Protein AF-A0A126QVK5-F1 (afdb_monomer_lite)

Structure (mmCIF, N/CA/C/O backbone):
data_AF-A0A126QVK5-F1
#
_entry.id   AF-A0A126QVK5-F1
#
loop_
_atom_site.group_PDB
_atom_site.id
_atom_site.type_symbol
_atom_site.label_atom_id
_atom_site.label_alt_id
_atom_site.label_comp_id
_atom_site.label_asym_id
_atom_site.label_entity_id
_atom_site.label_seq_id
_atom_site.pdbx_PDB_ins_code
_atom_site.Cartn_x
_atom_site.Cartn_y
_atom_site.Cartn_z
_atom_site.occupancy
_atom_site.B_iso_or_equiv
_atom_site.auth_seq_id
_atom_site.auth_comp_id
_atom_site.auth_asym_id
_atom_site.auth_atom_id
_atom_site.pdbx_PDB_model_num
ATOM 1 N N . MET A 1 1 ? 11.664 31.739 -13.793 1.00 33.50 1 MET A N 1
ATOM 2 C CA . MET A 1 1 ? 11.839 30.529 -12.969 1.00 33.50 1 MET A CA 1
ATOM 3 C C . MET A 1 1 ? 13.286 30.130 -13.134 1.00 33.50 1 MET A C 1
ATOM 5 O O . MET A 1 1 ? 13.690 29.884 -14.260 1.00 33.50 1 MET A O 1
ATOM 9 N N . SER A 1 2 ? 14.071 30.275 -12.074 1.00 26.47 2 SER A N 1
ATOM 10 C CA . SER A 1 2 ? 15.511 30.016 -12.045 1.00 26.47 2 SER A CA 1
ATOM 11 C C . SER A 1 2 ? 15.750 28.512 -11.931 1.00 26.47 2 SER A C 1
ATOM 13 O O . SER A 1 2 ? 15.253 27.888 -10.999 1.00 26.47 2 SER A O 1
ATOM 15 N N . GLU A 1 3 ? 16.446 27.944 -12.913 1.00 37.00 3 GLU A N 1
ATOM 16 C CA . GLU A 1 3 ? 16.816 26.529 -12.981 1.00 37.00 3 GLU A CA 1
ATOM 17 C C . GLU A 1 3 ? 18.171 26.336 -12.291 1.00 37.00 3 GLU A C 1
ATOM 19 O O . GLU A 1 3 ? 19.190 26.840 -12.768 1.00 37.00 3 GLU A O 1
ATOM 24 N N . GLU A 1 4 ? 18.188 25.630 -11.161 1.00 32.62 4 GLU A N 1
ATOM 25 C CA . GLU A 1 4 ? 19.431 25.231 -10.500 1.00 32.62 4 GLU A CA 1
ATOM 26 C C . GLU A 1 4 ? 19.978 23.959 -11.154 1.00 32.62 4 GLU A C 1
ATOM 28 O O . GLU A 1 4 ? 19.304 22.934 -11.265 1.00 32.62 4 GLU A O 1
ATOM 33 N N . ARG A 1 5 ? 21.214 24.062 -11.652 1.00 36.69 5 ARG A N 1
ATOM 34 C CA . ARG A 1 5 ? 21.988 22.950 -12.208 1.00 36.69 5 ARG A CA 1
ATOM 35 C C . ARG A 1 5 ? 22.771 22.298 -11.072 1.00 36.69 5 ARG A C 1
ATOM 37 O O . ARG A 1 5 ? 23.507 22.990 -10.375 1.00 36.69 5 ARG A O 1
ATOM 44 N N . PHE A 1 6 ? 22.638 20.986 -10.922 1.00 41.44 6 PHE A N 1
ATOM 45 C CA . PHE A 1 6 ? 23.379 20.194 -9.941 1.00 41.44 6 PHE A CA 1
ATOM 46 C C . PHE A 1 6 ? 24.765 19.820 -10.493 1.00 41.44 6 PHE A C 1
ATOM 48 O O . PHE A 1 6 ? 24.868 19.359 -11.629 1.00 41.44 6 PHE A O 1
ATOM 55 N N . ASN A 1 7 ? 25.818 20.006 -9.693 1.00 39.94 7 ASN A N 1
ATOM 56 C CA . ASN A 1 7 ? 27.162 19.483 -9.955 1.00 39.94 7 ASN A CA 1
ATOM 57 C C . ASN A 1 7 ? 27.465 18.429 -8.881 1.00 39.94 7 ASN A C 1
ATOM 59 O O . ASN A 1 7 ? 27.602 18.778 -7.713 1.00 39.94 7 ASN A O 1
ATOM 63 N N . LEU A 1 8 ? 27.539 17.159 -9.274 1.00 49.75 8 LEU A N 1
ATOM 64 C CA . LEU A 1 8 ? 27.820 16.014 -8.402 1.00 49.75 8 LEU A CA 1
ATOM 65 C C . LEU A 1 8 ? 29.057 15.301 -8.965 1.00 49.75 8 LEU A C 1
ATOM 67 O O . LEU A 1 8 ? 28.954 14.344 -9.722 1.00 49.75 8 LEU A O 1
ATOM 71 N N . THR A 1 9 ? 30.247 15.822 -8.681 1.00 44.06 9 THR A N 1
ATOM 72 C CA . THR A 1 9 ? 31.493 15.289 -9.256 1.00 44.06 9 THR A CA 1
ATOM 73 C C . THR A 1 9 ? 32.084 14.125 -8.446 1.00 44.06 9 THR A C 1
ATOM 75 O O . THR A 1 9 ? 32.894 13.375 -8.977 1.00 44.06 9 THR A O 1
ATOM 78 N N . GLU A 1 10 ? 31.654 13.927 -7.193 1.00 45.38 10 GLU A N 1
ATOM 79 C CA . GLU A 1 10 ? 32.324 13.027 -6.233 1.00 45.38 10 GLU A CA 1
ATOM 80 C C . GLU A 1 10 ? 31.714 11.607 -6.128 1.00 45.38 10 GLU A C 1
ATOM 82 O O . GLU A 1 10 ? 32.357 10.699 -5.610 1.00 45.38 10 GLU A O 1
ATOM 87 N N . ASP A 1 11 ? 30.529 11.356 -6.698 1.00 52.69 11 ASP A N 1
ATOM 88 C CA . ASP A 1 11 ? 29.771 10.098 -6.499 1.00 52.69 11 ASP A CA 1
ATOM 89 C C . ASP A 1 11 ? 29.997 9.013 -7.593 1.00 52.69 11 ASP A C 1
ATOM 91 O O . ASP A 1 11 ? 29.310 7.986 -7.630 1.00 52.69 11 ASP A O 1
ATOM 95 N N . TYR A 1 12 ? 30.967 9.196 -8.500 1.00 46.75 12 TYR A N 1
ATOM 96 C CA . TYR A 1 12 ? 31.212 8.291 -9.644 1.00 46.75 12 TYR A CA 1
ATOM 97 C C . TYR A 1 12 ? 31.889 6.963 -9.269 1.00 46.75 12 TYR A C 1
ATOM 99 O O . TYR A 1 12 ? 31.583 5.916 -9.853 1.00 46.75 12 TYR A O 1
ATOM 107 N N . ASP A 1 13 ? 32.781 6.965 -8.279 1.00 48.50 13 ASP A N 1
ATOM 108 C CA . ASP A 1 13 ? 33.515 5.752 -7.899 1.00 48.50 13 ASP A CA 1
ATOM 109 C C . ASP A 1 13 ? 32.582 4.660 -7.359 1.00 48.50 13 ASP A C 1
ATOM 111 O O . ASP A 1 13 ? 32.766 3.484 -7.665 1.00 48.50 13 ASP A O 1
ATOM 115 N N . GLN A 1 14 ? 31.512 5.055 -6.667 1.00 54.72 14 GLN A N 1
ATOM 116 C CA . GLN A 1 14 ? 30.535 4.131 -6.084 1.00 54.72 14 GLN A CA 1
ATOM 117 C C . GLN A 1 14 ? 29.514 3.615 -7.112 1.00 54.72 14 GLN A C 1
ATOM 119 O O . GLN A 1 14 ? 29.028 2.487 -7.005 1.00 54.72 14 GLN A O 1
ATOM 124 N N . LEU A 1 15 ? 29.183 4.421 -8.128 1.00 49.56 15 LEU A N 1
ATOM 125 C CA . LEU A 1 15 ? 28.272 4.025 -9.207 1.00 49.56 15 LEU A CA 1
ATOM 126 C C . LEU A 1 15 ? 28.973 3.138 -10.247 1.00 49.56 15 LEU A C 1
ATOM 128 O O . LEU A 1 15 ? 28.389 2.157 -10.707 1.00 49.56 15 LEU A O 1
ATOM 132 N N . SER A 1 16 ? 30.231 3.429 -10.584 1.00 48.19 16 SER A N 1
ATOM 133 C CA . SER A 1 16 ? 31.007 2.627 -11.542 1.00 48.19 16 SER A CA 1
ATOM 134 C C . SER A 1 16 ? 31.300 1.213 -11.028 1.00 48.19 16 SER A C 1
ATOM 136 O O . SER A 1 16 ? 31.109 0.255 -11.779 1.00 48.19 16 SER A O 1
ATOM 138 N N . GLU A 1 17 ? 31.641 1.055 -9.742 1.00 52.91 17 GLU A N 1
ATOM 139 C CA . GLU A 1 17 ? 31.816 -0.260 -9.102 1.00 52.91 17 GLU A CA 1
ATOM 140 C C . GLU A 1 17 ? 30.518 -1.075 -9.042 1.00 52.91 17 GLU A C 1
ATOM 142 O O . GLU A 1 17 ? 30.536 -2.292 -9.222 1.00 52.91 17 GLU A O 1
ATOM 147 N N . ARG A 1 18 ? 29.375 -0.421 -8.803 1.00 46.19 18 ARG A N 1
ATOM 148 C CA . ARG A 1 18 ? 28.092 -1.113 -8.610 1.00 46.19 18 ARG A CA 1
ATOM 149 C C . ARG A 1 18 ? 27.397 -1.491 -9.920 1.00 46.19 18 ARG A C 1
ATOM 151 O O . ARG A 1 18 ? 26.622 -2.447 -9.929 1.00 46.19 18 ARG A O 1
ATOM 158 N N . PHE A 1 19 ? 27.659 -0.759 -11.003 1.00 49.62 19 PHE A N 1
ATOM 159 C CA . PHE A 1 19 ? 26.976 -0.924 -12.293 1.00 49.62 19 PHE A CA 1
ATOM 160 C C . PHE A 1 19 ? 27.898 -1.334 -13.453 1.00 49.62 19 PHE A C 1
ATOM 162 O O . PHE A 1 19 ? 27.418 -1.472 -14.576 1.00 49.62 19 PHE A O 1
ATOM 169 N N . GLY A 1 20 ? 29.190 -1.575 -13.198 1.00 43.25 20 GLY A N 1
ATOM 170 C CA . GLY A 1 20 ? 30.128 -2.101 -14.197 1.00 43.25 20 GLY A CA 1
ATOM 171 C C . GLY A 1 20 ? 30.443 -1.114 -15.323 1.00 43.25 20 GLY A C 1
ATOM 172 O O . GLY A 1 20 ? 30.528 -1.512 -16.483 1.00 43.25 20 GLY A O 1
ATOM 173 N N . ILE A 1 21 ? 30.570 0.175 -14.997 1.00 49.97 21 ILE A N 1
ATOM 174 C CA . ILE A 1 21 ? 30.909 1.221 -15.973 1.00 49.97 21 ILE A CA 1
ATOM 175 C C . ILE A 1 21 ? 32.437 1.281 -16.091 1.00 49.97 21 ILE A C 1
ATOM 177 O O . ILE A 1 21 ? 33.122 1.625 -15.128 1.00 49.97 21 ILE A O 1
ATOM 181 N N . ASP A 1 22 ? 32.962 0.911 -17.260 1.00 45.12 22 ASP A N 1
ATOM 182 C CA . ASP A 1 22 ? 34.399 0.775 -17.518 1.00 45.12 22 ASP A CA 1
ATOM 183 C C . ASP A 1 22 ? 35.117 2.136 -17.438 1.00 45.12 22 ASP A C 1
ATOM 185 O O . ASP A 1 22 ? 34.903 3.024 -18.271 1.00 45.12 22 ASP A O 1
ATOM 189 N N . LYS A 1 23 ? 35.976 2.313 -16.422 1.00 46.28 23 LYS A N 1
ATOM 190 C CA . LYS A 1 23 ? 36.663 3.589 -16.135 1.00 46.28 23 LYS A CA 1
ATOM 191 C C . LYS A 1 23 ? 37.642 4.011 -17.237 1.00 46.28 23 LYS A C 1
ATOM 193 O O . LYS A 1 23 ? 37.890 5.200 -17.402 1.00 46.28 23 LYS A O 1
ATOM 198 N N . GLU A 1 24 ? 38.178 3.066 -18.009 1.00 51.25 24 GLU A N 1
ATOM 199 C CA . GLU A 1 24 ? 39.200 3.343 -19.031 1.00 51.25 24 GLU A CA 1
ATOM 200 C C . GLU A 1 24 ? 38.632 3.921 -20.341 1.00 51.25 24 GLU A C 1
ATOM 202 O O . GLU A 1 24 ? 39.385 4.447 -21.161 1.00 51.25 24 GLU A O 1
ATOM 207 N N . ALA A 1 25 ? 37.310 3.876 -20.541 1.00 51.47 25 ALA A N 1
ATOM 208 C CA . ALA A 1 25 ? 36.669 4.329 -21.777 1.00 51.47 25 ALA A CA 1
ATOM 209 C C . ALA A 1 25 ? 36.162 5.786 -21.741 1.00 51.47 25 ALA A C 1
ATOM 211 O O . ALA A 1 25 ? 35.734 6.296 -22.779 1.00 51.47 25 ALA A O 1
ATOM 212 N N . TYR A 1 26 ? 36.190 6.465 -20.586 1.00 44.12 26 TYR A N 1
ATOM 213 C CA . TYR A 1 26 ? 35.530 7.765 -20.403 1.00 44.12 26 TYR A CA 1
ATOM 214 C C . TYR A 1 26 ? 36.412 8.786 -19.658 1.00 44.12 26 TYR A C 1
ATOM 216 O O . TYR A 1 26 ? 36.603 8.661 -18.451 1.00 44.12 26 TYR A O 1
ATOM 224 N N . PRO A 1 27 ? 36.939 9.825 -20.336 1.00 47.25 27 PRO A N 1
ATOM 225 C CA . PRO A 1 27 ? 37.714 10.876 -19.679 1.00 47.25 27 PRO A CA 1
ATOM 226 C C . PRO A 1 27 ? 36.826 11.769 -18.794 1.00 47.25 27 PRO A C 1
ATOM 228 O O . PRO A 1 27 ? 35.712 12.126 -19.180 1.00 47.25 27 PRO A O 1
ATOM 231 N N . GLU A 1 28 ? 37.353 12.199 -17.644 1.00 46.03 28 GLU A N 1
ATOM 232 C CA . GLU A 1 28 ? 36.689 13.047 -16.629 1.00 46.03 28 GLU A CA 1
ATOM 233 C C . GLU A 1 28 ? 36.037 14.328 -17.202 1.00 46.03 28 GLU A C 1
ATOM 235 O O . GLU A 1 28 ? 35.027 14.807 -16.689 1.00 46.03 28 GLU A O 1
ATOM 240 N N . SER A 1 29 ? 36.536 14.854 -18.328 1.00 45.91 29 SER A N 1
ATOM 241 C CA . SER A 1 29 ? 35.979 16.032 -19.016 1.00 45.91 29 SER A CA 1
ATOM 242 C C . SER A 1 29 ? 34.653 15.782 -19.757 1.00 45.91 29 SER A C 1
ATOM 244 O O . SER A 1 29 ? 33.931 16.731 -20.079 1.00 45.91 29 SER A O 1
ATOM 246 N N . ALA A 1 30 ? 34.293 14.522 -20.020 1.00 45.84 30 ALA A N 1
ATOM 247 C CA . ALA A 1 30 ? 32.975 14.150 -20.536 1.00 45.84 30 ALA A CA 1
ATOM 248 C C . ALA A 1 30 ? 31.907 14.138 -19.422 1.00 45.84 30 ALA A C 1
ATOM 250 O O . ALA A 1 30 ? 30.736 14.414 -19.683 1.00 45.84 30 ALA A O 1
ATOM 251 N N . PHE A 1 31 ? 32.318 13.906 -18.173 1.00 42.84 31 PHE A N 1
ATOM 252 C CA . PHE A 1 31 ? 31.437 13.671 -17.028 1.00 42.84 31 PHE A CA 1
ATOM 253 C C . PHE A 1 31 ? 30.788 14.947 -16.464 1.00 42.84 31 PHE A C 1
ATOM 255 O O . PHE A 1 31 ? 29.582 14.960 -16.213 1.00 42.84 31 PHE A O 1
ATOM 262 N N . GLU A 1 32 ? 31.516 16.067 -16.371 1.00 41.44 32 GLU A N 1
ATOM 263 C CA . GLU A 1 32 ? 30.920 17.375 -16.016 1.00 41.44 32 GLU A CA 1
ATOM 264 C C . GLU A 1 32 ? 29.867 17.850 -17.041 1.00 41.44 32 GLU A C 1
ATOM 266 O O . GLU A 1 32 ? 28.987 18.664 -16.735 1.00 41.44 32 GLU A O 1
ATOM 271 N N . ASN A 1 33 ? 29.932 17.330 -18.270 1.00 43.91 33 ASN A N 1
ATOM 272 C CA . ASN A 1 33 ? 28.925 17.559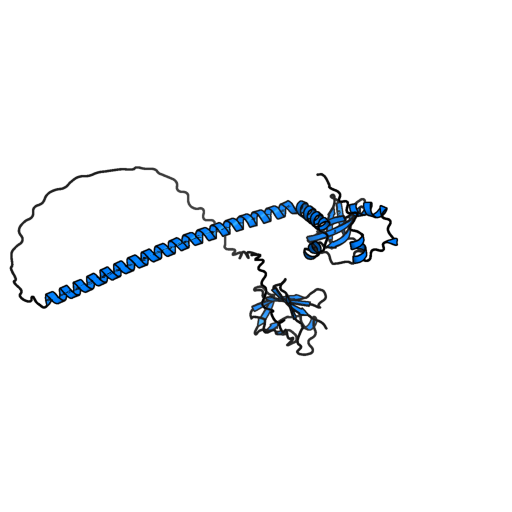 -19.303 1.00 43.91 33 ASN A CA 1
ATOM 273 C C . ASN A 1 33 ? 27.747 16.569 -19.234 1.00 43.91 33 ASN A C 1
ATOM 275 O O . ASN A 1 33 ? 26.672 16.908 -19.734 1.00 43.91 33 ASN A O 1
ATOM 279 N N . ASP A 1 34 ? 27.913 15.403 -18.599 1.00 43.09 34 ASP A N 1
ATOM 280 C CA . ASP A 1 34 ? 26.885 14.363 -18.442 1.00 43.09 34 ASP A CA 1
ATOM 281 C C . ASP A 1 34 ? 26.082 14.492 -17.138 1.00 43.09 34 ASP A C 1
ATOM 283 O O . ASP A 1 34 ? 24.884 14.223 -17.127 1.00 43.09 34 ASP A O 1
ATOM 287 N N . MET A 1 35 ? 26.674 15.010 -16.060 1.00 42.50 35 MET A N 1
ATOM 288 C CA . MET A 1 35 ? 25.954 15.349 -14.821 1.00 42.50 35 MET A CA 1
ATOM 289 C C . MET A 1 35 ? 24.860 16.414 -15.038 1.00 42.50 35 MET A C 1
ATOM 291 O O . MET A 1 35 ? 23.808 16.379 -14.402 1.00 42.50 35 MET A O 1
ATOM 295 N N . LYS A 1 36 ? 25.030 17.284 -16.043 1.00 50.25 36 LYS A N 1
ATOM 296 C CA . LYS A 1 36 ? 23.993 18.216 -16.529 1.00 50.25 36 LYS A CA 1
ATOM 297 C C . LYS A 1 36 ? 22.841 17.540 -17.288 1.00 50.25 36 LYS A C 1
ATOM 299 O O . LYS A 1 36 ? 21.932 18.243 -17.725 1.00 50.25 36 LYS A O 1
ATOM 304 N N . ARG A 1 37 ? 22.867 16.216 -17.485 1.00 62.00 37 ARG A N 1
ATOM 305 C CA . ARG A 1 37 ? 21.906 15.487 -18.335 1.00 62.00 37 ARG A CA 1
ATOM 306 C C . ARG A 1 37 ? 20.913 14.630 -17.562 1.00 62.00 37 ARG A C 1
ATOM 308 O O . ARG A 1 37 ? 20.012 14.084 -18.197 1.00 62.00 37 ARG A O 1
ATOM 315 N N . TYR A 1 38 ? 21.041 14.511 -16.238 1.00 73.44 38 TYR A N 1
ATOM 316 C CA . TYR A 1 38 ? 20.105 13.725 -15.435 1.00 73.44 38 TYR A CA 1
ATOM 317 C C . TYR A 1 38 ? 18.848 14.522 -15.100 1.00 73.44 38 TYR A C 1
ATOM 319 O O . TYR A 1 38 ? 18.900 15.611 -14.532 1.00 73.44 38 TYR A O 1
ATOM 327 N N . VAL A 1 39 ? 17.695 13.957 -15.444 1.00 80.69 39 VAL A N 1
ATOM 328 C CA . VAL A 1 39 ? 16.389 14.580 -15.248 1.00 80.69 39 VAL A CA 1
ATOM 329 C C . VAL A 1 39 ? 15.403 13.552 -14.716 1.00 80.69 39 VAL A C 1
ATOM 331 O O . VAL A 1 39 ? 15.331 12.423 -15.200 1.00 80.69 39 VAL A O 1
ATOM 334 N N . ILE A 1 40 ? 14.593 13.967 -13.742 1.00 83.06 40 ILE A N 1
ATOM 335 C CA . ILE A 1 40 ? 13.499 13.150 -13.217 1.00 83.06 40 ILE A CA 1
ATOM 336 C C . ILE A 1 40 ? 12.258 13.340 -14.089 1.00 83.06 40 ILE A C 1
ATOM 338 O O . ILE A 1 40 ? 11.549 14.358 -14.036 1.00 83.06 40 ILE A O 1
ATOM 342 N N . LEU A 1 41 ? 11.957 12.316 -14.876 1.00 84.81 41 LEU A N 1
ATOM 343 C CA . LEU A 1 41 ? 10.781 12.276 -15.729 1.00 84.81 41 LEU A CA 1
ATOM 344 C C . LEU A 1 41 ? 9.695 11.409 -15.101 1.00 84.81 41 LEU A C 1
ATOM 346 O O . LEU A 1 41 ? 9.960 10.485 -14.337 1.00 84.81 41 LEU A O 1
ATOM 350 N N . GLN A 1 42 ? 8.450 11.772 -15.396 1.00 85.69 42 GLN A N 1
ATOM 351 C CA . GLN A 1 42 ? 7.296 10.944 -15.078 1.00 85.69 42 GLN A CA 1
ATOM 352 C C . GLN A 1 42 ? 6.655 10.556 -16.399 1.00 85.69 42 GLN A C 1
ATOM 354 O O . GLN A 1 42 ? 6.224 11.433 -17.157 1.00 85.69 42 GLN A O 1
ATOM 359 N N . PHE A 1 43 ? 6.635 9.260 -16.675 1.00 85.62 43 PHE A N 1
ATOM 360 C CA . PHE A 1 43 ? 6.103 8.731 -17.917 1.00 85.62 43 PHE A CA 1
ATOM 361 C C . PHE A 1 43 ? 4.596 8.513 -17.803 1.00 85.62 43 PHE A C 1
ATOM 363 O O . PHE A 1 43 ? 4.086 8.047 -16.785 1.00 85.62 43 PHE A O 1
ATOM 370 N N . LYS A 1 44 ? 3.870 8.879 -18.857 1.00 85.00 44 LYS A N 1
ATOM 371 C CA . LYS A 1 44 ? 2.419 8.728 -18.978 1.00 85.00 44 LYS A CA 1
ATOM 372 C C . LYS A 1 44 ? 2.087 7.980 -20.270 1.00 85.00 44 LYS A C 1
ATOM 374 O O . LYS A 1 44 ? 2.846 8.084 -21.237 1.00 85.00 44 LYS A O 1
ATOM 379 N N . PRO A 1 45 ? 0.969 7.240 -20.316 1.00 83.25 45 PRO A N 1
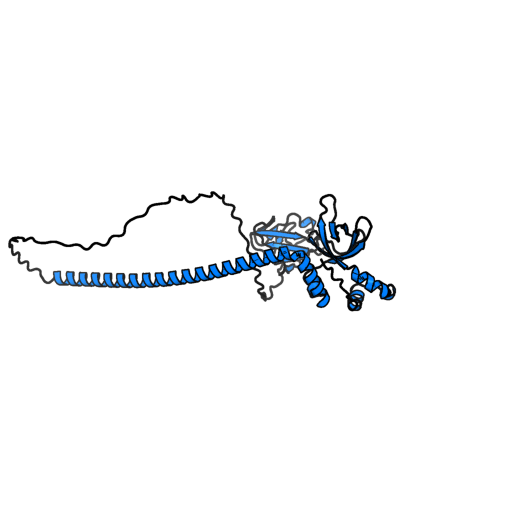ATOM 380 C CA . PRO A 1 45 ? 0.544 6.540 -21.514 1.00 83.25 45 PRO A CA 1
ATOM 381 C C . PRO A 1 45 ? 0.240 7.559 -22.604 1.00 83.25 45 PRO A C 1
ATOM 383 O O . PRO A 1 45 ? -0.399 8.588 -22.363 1.00 83.25 45 PRO A O 1
ATOM 386 N N . ASN A 1 46 ? 0.723 7.287 -23.809 1.00 81.25 46 ASN A N 1
ATOM 387 C CA . ASN A 1 46 ? 0.441 8.134 -24.950 1.00 81.25 46 ASN A CA 1
ATOM 388 C C . ASN A 1 46 ? -1.046 7.997 -25.340 1.00 81.25 46 ASN A C 1
ATOM 390 O O . ASN A 1 46 ? -1.497 6.896 -25.643 1.00 81.25 46 ASN A O 1
ATOM 394 N N . PRO A 1 47 ? -1.822 9.095 -25.403 1.00 70.06 47 PRO A N 1
ATOM 395 C CA . PRO A 1 47 ? -3.244 9.033 -25.749 1.00 70.06 47 PRO A CA 1
ATOM 396 C C . PRO A 1 47 ? -3.518 8.627 -27.208 1.00 70.06 47 PRO A C 1
ATOM 398 O O . PRO A 1 47 ? -4.672 8.401 -27.562 1.00 70.06 47 PRO A O 1
ATOM 401 N N . LYS A 1 48 ? -2.496 8.583 -28.078 1.00 69.62 48 LYS A N 1
ATOM 402 C CA . LYS A 1 48 ? -2.644 8.329 -29.524 1.00 69.62 48 LYS A CA 1
ATOM 403 C C . LYS A 1 48 ? -1.867 7.109 -30.051 1.00 69.62 48 LYS A C 1
ATOM 405 O O . LYS A 1 48 ? -2.008 6.805 -31.233 1.00 69.62 48 LYS A O 1
ATOM 410 N N . LYS A 1 49 ? -1.035 6.441 -29.239 1.00 62.50 49 LYS A N 1
ATOM 411 C CA . LYS A 1 49 ? -0.210 5.273 -29.631 1.00 62.50 49 LYS A CA 1
ATOM 412 C C . LYS A 1 49 ? 0.045 4.342 -28.438 1.00 62.50 49 LYS A C 1
ATOM 414 O O . LYS A 1 49 ? -0.032 4.788 -27.300 1.00 62.50 49 LYS A O 1
ATOM 419 N N . GLU A 1 50 ? 0.436 3.095 -28.701 1.00 67.56 50 GLU A N 1
ATOM 420 C CA . GLU A 1 50 ? 1.078 2.231 -27.701 1.00 67.56 50 GLU A CA 1
ATOM 421 C C . GLU A 1 50 ? 2.461 2.807 -27.351 1.00 67.56 50 GLU A C 1
ATOM 423 O O . GLU A 1 50 ? 3.289 3.034 -28.235 1.00 67.56 50 GLU A O 1
ATOM 428 N N . GLY A 1 51 ? 2.694 3.120 -26.075 1.00 74.38 51 GLY A N 1
ATOM 429 C CA . GLY A 1 51 ? 3.981 3.620 -25.587 1.00 74.38 51 GLY A CA 1
ATOM 430 C C . GLY A 1 51 ? 3.863 4.677 -24.491 1.00 74.38 51 GLY A C 1
ATOM 431 O O . GLY A 1 51 ? 2.806 5.271 -24.264 1.00 74.38 51 GLY A O 1
ATOM 432 N N . LEU A 1 52 ? 4.982 4.917 -23.812 1.00 82.81 52 LEU A N 1
ATOM 433 C CA . LEU A 1 52 ? 5.107 5.891 -22.735 1.00 82.81 52 LEU A CA 1
ATOM 434 C C . LEU A 1 52 ? 5.773 7.174 -23.233 1.00 82.81 52 LEU A C 1
ATOM 436 O O . LEU A 1 52 ? 6.779 7.133 -23.941 1.00 82.81 52 LEU A O 1
ATOM 440 N N . ILE A 1 53 ? 5.215 8.317 -22.840 1.00 86.94 53 ILE A N 1
ATOM 441 C CA . ILE A 1 53 ? 5.763 9.643 -23.134 1.00 86.94 53 ILE A CA 1
ATOM 442 C C . ILE A 1 53 ? 5.929 10.449 -21.852 1.00 86.94 53 ILE A C 1
ATOM 444 O O . ILE A 1 53 ? 5.130 10.352 -20.920 1.00 86.94 53 ILE A O 1
ATOM 448 N N . ALA A 1 54 ? 6.959 11.281 -21.821 1.00 86.94 54 ALA A N 1
ATOM 449 C CA . ALA A 1 54 ? 7.148 12.309 -20.812 1.00 86.94 54 ALA A CA 1
ATOM 450 C C . ALA A 1 54 ? 7.230 13.682 -21.490 1.00 86.94 54 ALA A C 1
ATOM 452 O O . ALA A 1 54 ? 7.368 13.786 -22.708 1.00 86.94 54 ALA A O 1
ATOM 453 N N . TYR A 1 55 ? 7.140 14.748 -20.701 1.00 83.31 55 TYR A N 1
ATOM 454 C CA . TYR A 1 55 ? 7.363 16.108 -21.183 1.00 83.31 55 TYR A CA 1
ATOM 455 C C . TYR A 1 55 ? 8.580 16.697 -20.484 1.00 83.31 55 TYR A C 1
ATOM 457 O O . TYR A 1 55 ? 8.630 16.736 -19.253 1.00 83.31 55 TYR A O 1
ATOM 465 N N . TYR A 1 56 ? 9.532 17.183 -21.276 1.00 83.38 56 TYR A N 1
ATOM 466 C CA . TYR A 1 56 ? 10.702 17.914 -20.802 1.00 83.38 56 TYR A CA 1
ATOM 467 C C . TYR A 1 56 ? 10.856 19.197 -21.617 1.00 83.38 56 TYR A C 1
ATOM 469 O O . TYR A 1 56 ? 10.799 19.155 -22.842 1.00 83.38 56 TYR A O 1
ATOM 477 N N . GLN A 1 57 ? 10.981 20.347 -20.945 1.00 80.75 57 GLN A N 1
ATOM 478 C CA . GLN A 1 57 ? 11.124 21.667 -21.584 1.00 80.75 57 GLN A CA 1
ATOM 479 C C . GLN A 1 57 ? 10.099 21.948 -22.707 1.00 80.75 57 GLN A C 1
ATOM 481 O O . GLN A 1 57 ? 10.422 22.503 -23.753 1.00 80.75 57 GLN A O 1
ATOM 486 N N . ARG A 1 58 ? 8.830 21.562 -22.496 1.00 79.56 58 ARG A N 1
ATOM 487 C CA . ARG A 1 58 ? 7.722 21.688 -23.474 1.00 79.56 58 ARG A CA 1
ATOM 488 C C . ARG A 1 58 ? 7.882 20.860 -24.760 1.00 79.56 58 ARG A C 1
ATOM 490 O O . ARG A 1 58 ? 7.022 20.960 -25.631 1.00 79.56 58 ARG A O 1
ATOM 497 N N . LYS A 1 59 ? 8.905 20.012 -24.861 1.00 83.75 59 LYS A N 1
ATOM 498 C CA . LYS A 1 59 ? 9.045 18.998 -25.909 1.00 83.75 59 LYS A CA 1
ATOM 499 C C . LYS A 1 59 ? 8.552 17.640 -25.410 1.00 83.75 59 LYS A C 1
ATOM 501 O O . LYS A 1 59 ? 8.547 17.366 -24.205 1.00 83.75 59 LYS A O 1
ATOM 506 N N . ILE A 1 60 ? 8.108 16.803 -26.346 1.00 85.12 60 ILE A N 1
ATOM 507 C CA . ILE A 1 60 ? 7.753 15.410 -26.059 1.00 85.12 60 ILE A CA 1
ATOM 508 C C . ILE A 1 60 ? 9.052 14.620 -25.937 1.00 85.12 60 ILE A C 1
ATOM 510 O O . ILE A 1 60 ? 9.907 14.682 -26.820 1.00 85.12 60 ILE A O 1
ATOM 514 N N . THR A 1 61 ? 9.173 13.874 -24.847 1.00 86.00 61 THR A N 1
ATOM 515 C CA . THR A 1 61 ? 10.299 12.991 -24.584 1.00 86.00 61 THR A CA 1
ATOM 516 C C . THR A 1 61 ? 9.840 11.544 -24.693 1.00 86.00 61 THR A C 1
ATOM 518 O O . THR A 1 61 ? 8.950 11.114 -23.953 1.00 86.00 61 THR A O 1
ATOM 521 N N . PHE A 1 62 ? 10.440 10.803 -25.618 1.00 86.06 62 PHE A N 1
ATOM 522 C CA . PHE A 1 62 ? 10.189 9.380 -25.813 1.00 86.06 62 PHE A CA 1
ATOM 523 C C . PHE A 1 62 ? 11.171 8.543 -25.006 1.00 86.06 62 PHE A C 1
ATOM 525 O O . PHE A 1 62 ? 12.311 8.945 -24.783 1.00 86.06 62 PHE A O 1
ATOM 532 N N . LEU A 1 63 ? 10.712 7.371 -24.583 1.00 84.69 63 LEU A N 1
ATOM 533 C CA . LEU A 1 63 ? 11.574 6.358 -23.999 1.00 84.69 63 LEU A CA 1
ATOM 534 C C . LEU A 1 63 ? 12.498 5.777 -25.078 1.00 84.69 63 LEU A C 1
ATOM 536 O O . LEU A 1 63 ? 12.023 5.433 -26.162 1.00 84.69 63 LEU A O 1
ATOM 540 N N . ASP A 1 64 ? 13.789 5.661 -24.779 1.00 83.56 64 ASP A N 1
ATOM 541 C CA . ASP A 1 64 ? 14.758 5.010 -25.661 1.00 83.56 64 ASP A CA 1
ATOM 542 C C . ASP A 1 64 ? 14.345 3.554 -25.934 1.00 83.56 64 ASP A C 1
ATOM 544 O O . ASP A 1 64 ? 14.173 2.757 -25.011 1.00 83.56 64 ASP A O 1
ATOM 548 N N . TRP A 1 65 ? 14.175 3.203 -27.211 1.00 76.25 65 TRP A N 1
ATOM 549 C CA . TRP A 1 65 ? 13.745 1.865 -27.634 1.00 76.25 65 TRP A CA 1
ATOM 550 C C . TRP A 1 65 ? 14.784 0.784 -27.344 1.00 76.25 65 TRP A C 1
ATOM 552 O O . TRP A 1 65 ? 14.437 -0.392 -27.284 1.00 76.25 65 TRP A O 1
ATOM 562 N N . ASN A 1 66 ? 16.044 1.175 -27.149 1.00 74.81 66 ASN A N 1
ATOM 563 C CA . ASN A 1 66 ? 17.128 0.253 -26.827 1.00 74.81 66 ASN A CA 1
ATOM 564 C C . ASN A 1 66 ? 17.244 -0.031 -25.324 1.00 74.81 66 ASN A C 1
ATOM 566 O O . ASN A 1 66 ? 18.158 -0.740 -24.902 1.00 74.81 66 ASN A O 1
ATOM 570 N N . TYR A 1 67 ? 16.352 0.522 -24.501 1.00 77.25 67 TYR A N 1
ATOM 571 C CA . TYR A 1 67 ? 16.373 0.277 -23.069 1.00 77.25 67 TYR A CA 1
ATOM 572 C C . TYR A 1 67 ? 15.930 -1.157 -22.746 1.00 77.25 67 TYR A C 1
ATOM 574 O O . TYR A 1 67 ? 14.781 -1.536 -22.959 1.00 77.25 67 TYR A O 1
ATOM 582 N N . SER A 1 68 ? 16.854 -1.948 -22.199 1.00 67.94 68 SER A N 1
ATOM 583 C CA . SER A 1 68 ? 16.648 -3.347 -21.798 1.00 67.94 68 SER A CA 1
ATOM 584 C C . SER A 1 68 ? 16.526 -3.542 -20.280 1.00 67.94 68 SER A C 1
ATOM 586 O O . SER A 1 68 ? 16.639 -4.668 -19.794 1.00 67.94 68 SER A O 1
ATOM 588 N N . GLY A 1 69 ? 16.339 -2.456 -19.522 1.00 73.12 69 GLY A N 1
ATOM 589 C CA . GLY A 1 69 ? 16.245 -2.496 -18.063 1.00 73.12 69 GLY A CA 1
ATOM 590 C C . GLY A 1 69 ? 14.845 -2.825 -17.534 1.00 73.12 69 GLY A C 1
ATOM 591 O O . GLY A 1 69 ? 14.034 -3.468 -18.200 1.00 73.12 69 GLY A O 1
ATOM 592 N N . GLU A 1 70 ? 14.566 -2.407 -16.298 1.00 74.75 70 GLU A N 1
ATOM 593 C CA . GLU A 1 70 ? 13.298 -2.703 -15.624 1.00 74.75 70 GLU A CA 1
ATOM 594 C C . GLU A 1 70 ? 12.094 -2.087 -16.354 1.00 74.75 70 GLU A C 1
ATOM 596 O O . GLU A 1 70 ? 12.172 -0.950 -16.820 1.00 74.75 70 GLU A O 1
ATOM 601 N N . PRO A 1 71 ? 10.946 -2.784 -16.426 1.00 78.12 71 PRO A N 1
ATOM 602 C CA . PRO A 1 71 ? 9.758 -2.225 -17.052 1.00 78.12 71 PRO A CA 1
ATOM 603 C C . PRO A 1 71 ? 9.310 -0.960 -16.309 1.00 78.12 71 PRO A C 1
ATOM 605 O O . PRO A 1 71 ? 9.086 -0.967 -15.097 1.00 78.12 71 PRO A O 1
ATOM 608 N N . ILE A 1 72 ? 9.181 0.133 -17.059 1.00 81.56 72 ILE A N 1
ATOM 609 C CA . ILE A 1 72 ? 8.655 1.406 -16.567 1.00 81.56 72 ILE A CA 1
ATOM 610 C C . ILE A 1 72 ? 7.152 1.400 -16.804 1.00 81.56 72 ILE A C 1
ATOM 612 O O . ILE A 1 72 ? 6.696 1.142 -17.917 1.00 81.56 72 ILE A O 1
ATOM 616 N N . GLU A 1 73 ? 6.388 1.691 -15.761 1.00 80.81 73 GLU A N 1
ATOM 617 C CA . GLU A 1 73 ? 4.937 1.776 -15.808 1.00 80.81 73 GLU A CA 1
ATOM 618 C C . GLU A 1 73 ? 4.471 3.235 -15.859 1.00 80.81 73 GLU A C 1
ATOM 620 O O . GLU A 1 73 ? 5.207 4.192 -15.596 1.00 80.81 73 GLU A O 1
ATOM 625 N N . SER A 1 74 ? 3.201 3.421 -16.216 1.00 80.06 74 SER A N 1
ATOM 626 C CA . SER A 1 74 ? 2.566 4.734 -16.166 1.00 80.06 74 SER A CA 1
ATOM 627 C C . SER A 1 74 ? 2.577 5.286 -14.741 1.00 80.06 74 SER A C 1
ATOM 629 O O . SER A 1 74 ? 2.026 4.675 -13.832 1.00 80.06 74 SER A O 1
ATOM 631 N N . GLY A 1 75 ? 3.090 6.503 -14.575 1.00 76.25 75 GLY A N 1
ATOM 632 C CA . GLY A 1 75 ? 3.120 7.204 -13.293 1.00 76.25 75 GLY A CA 1
ATOM 633 C C . GLY A 1 75 ? 4.428 7.044 -12.524 1.00 76.25 75 GLY A C 1
ATOM 634 O O . GLY A 1 75 ? 4.644 7.817 -11.590 1.00 76.25 75 GLY A O 1
ATOM 635 N N . ASP A 1 76 ? 5.316 6.143 -12.953 1.00 82.19 76 ASP A N 1
ATOM 636 C CA . ASP A 1 76 ? 6.631 5.961 -12.344 1.00 82.19 76 ASP A CA 1
ATOM 637 C C . ASP A 1 76 ? 7.508 7.213 -12.481 1.00 82.19 76 ASP A C 1
ATOM 639 O O . ASP A 1 76 ? 7.543 7.874 -13.526 1.00 82.19 76 ASP A O 1
ATOM 643 N N . HIS A 1 77 ? 8.259 7.507 -11.418 1.00 82.19 77 HIS A N 1
ATOM 644 C CA . HIS A 1 77 ? 9.314 8.513 -11.419 1.00 82.19 77 HIS A CA 1
ATOM 645 C C . HIS A 1 77 ? 10.645 7.851 -11.758 1.00 82.19 77 HIS A C 1
ATOM 647 O O . HIS A 1 77 ? 11.091 6.936 -11.067 1.00 82.19 77 HIS A O 1
ATOM 653 N N . VAL A 1 78 ? 11.280 8.314 -12.830 1.00 84.25 78 VAL A N 1
ATOM 654 C CA . VAL A 1 78 ? 12.481 7.682 -13.375 1.00 84.25 78 VAL A CA 1
ATOM 655 C C . VAL A 1 78 ? 13.549 8.739 -13.600 1.00 84.25 78 VAL A C 1
ATOM 657 O O . VAL A 1 78 ? 13.297 9.776 -14.220 1.00 84.25 78 VAL A O 1
ATOM 660 N N . LEU A 1 79 ? 14.749 8.465 -13.099 1.00 83.50 79 LEU A N 1
ATOM 661 C CA . LEU A 1 79 ? 15.944 9.232 -13.400 1.00 83.50 79 LEU A CA 1
ATOM 662 C C . LEU A 1 79 ? 16.425 8.843 -14.798 1.00 83.50 79 LEU A C 1
ATOM 664 O O . LEU A 1 79 ? 16.733 7.677 -15.051 1.00 83.50 79 LEU A O 1
ATOM 668 N N . CYS A 1 80 ? 16.458 9.810 -15.708 1.00 84.56 80 CYS A N 1
ATOM 669 C CA . CYS A 1 80 ? 16.792 9.595 -17.111 1.00 84.56 80 CYS A CA 1
ATOM 670 C C . CYS A 1 80 ? 17.932 10.510 -17.542 1.00 84.56 80 CYS A C 1
ATOM 672 O O . CYS A 1 80 ? 18.002 11.651 -17.087 1.00 84.56 80 CYS A O 1
ATOM 674 N N . THR A 1 81 ? 18.758 10.046 -18.475 1.00 83.56 81 THR A N 1
ATOM 675 C CA . THR A 1 81 ? 19.601 10.929 -19.285 1.00 83.56 81 THR A CA 1
ATOM 676 C C . THR A 1 81 ? 18.841 11.341 -20.536 1.00 83.56 81 THR A C 1
ATOM 678 O O . THR A 1 81 ? 18.136 10.530 -21.141 1.00 83.56 81 THR A O 1
ATOM 681 N N . ILE A 1 82 ? 18.935 12.616 -20.909 1.00 84.19 82 ILE A N 1
ATOM 682 C CA . ILE A 1 82 ? 18.219 13.151 -22.071 1.00 84.19 82 ILE A CA 1
ATOM 683 C C . ILE A 1 82 ? 19.193 13.412 -23.218 1.00 84.19 82 ILE A C 1
ATOM 685 O O . ILE A 1 82 ? 20.198 14.103 -23.054 1.00 84.19 82 ILE A O 1
ATOM 689 N N . LYS A 1 83 ? 18.856 12.881 -24.395 1.00 83.31 83 LYS A N 1
ATOM 690 C CA . LYS A 1 83 ? 19.424 13.273 -25.686 1.00 83.31 83 LYS A CA 1
ATOM 691 C C . LYS A 1 83 ? 18.429 14.200 -26.375 1.00 83.31 83 LYS A C 1
ATOM 693 O O . LYS A 1 83 ? 17.291 13.809 -26.642 1.00 83.31 83 LYS A O 1
ATOM 698 N N . GLU A 1 84 ? 18.841 15.442 -26.586 1.00 81.44 84 GLU A N 1
ATOM 699 C CA . GLU A 1 84 ? 18.014 16.464 -27.224 1.00 81.44 84 GLU A CA 1
ATOM 700 C C . GLU A 1 84 ? 18.122 16.351 -28.747 1.00 81.44 84 GLU A C 1
ATOM 702 O O . GLU A 1 84 ? 19.216 16.478 -29.295 1.00 81.44 84 GLU A O 1
ATOM 707 N N . ASP A 1 85 ? 16.988 16.155 -29.422 1.00 80.38 85 ASP A N 1
ATOM 708 C CA . ASP A 1 85 ? 16.867 16.317 -30.871 1.00 80.38 85 ASP A CA 1
ATOM 709 C C . ASP A 1 85 ? 16.084 17.609 -31.196 1.00 80.38 85 ASP A C 1
ATOM 711 O O . ASP A 1 85 ? 15.552 18.320 -30.327 1.00 80.38 85 ASP A O 1
ATOM 715 N N . LEU A 1 86 ? 16.029 17.956 -32.486 1.00 74.25 86 LEU A N 1
ATOM 716 C CA . LEU A 1 86 ? 15.365 19.171 -32.971 1.00 74.25 86 LEU A CA 1
ATOM 717 C C . LEU A 1 86 ? 13.875 19.199 -32.577 1.00 74.25 86 LEU A C 1
ATOM 719 O O . LEU A 1 86 ? 13.427 20.176 -31.967 1.00 74.25 86 LEU A O 1
ATOM 723 N N . ASP A 1 87 ? 13.151 18.101 -32.813 1.00 79.44 87 ASP A N 1
ATOM 724 C CA . ASP A 1 87 ? 11.686 18.040 -32.683 1.00 79.44 87 ASP A CA 1
ATOM 725 C C . ASP A 1 87 ? 11.182 17.281 -31.443 1.00 79.44 87 ASP A C 1
ATOM 727 O O . ASP A 1 87 ? 10.077 17.534 -30.955 1.00 79.44 87 ASP A O 1
ATOM 731 N N . TYR A 1 88 ? 11.979 16.360 -30.905 1.00 83.25 88 TYR A N 1
ATOM 732 C CA . TYR A 1 88 ? 11.648 15.564 -29.723 1.00 83.25 88 TYR A CA 1
ATOM 733 C C . TYR A 1 88 ? 12.899 15.309 -28.887 1.00 83.25 88 TYR A C 1
ATOM 735 O O . TYR A 1 88 ? 14.008 15.616 -29.301 1.00 83.25 88 TYR A O 1
ATOM 743 N N . ASN A 1 89 ? 12.717 14.763 -27.692 1.00 85.81 89 ASN A N 1
ATOM 744 C CA . ASN A 1 89 ? 13.823 14.315 -26.856 1.00 85.81 89 ASN A CA 1
ATOM 745 C C . ASN A 1 89 ? 13.763 12.794 -26.711 1.00 85.81 89 ASN A C 1
ATOM 747 O O . ASN A 1 89 ? 12.674 12.214 -26.681 1.00 85.81 89 ASN A O 1
ATOM 751 N N . VAL A 1 90 ? 14.915 12.149 -26.574 1.00 85.19 90 VAL A N 1
ATOM 752 C CA . VAL A 1 90 ? 15.001 10.729 -26.214 1.00 85.19 90 VAL A CA 1
ATOM 753 C C . VAL A 1 90 ? 15.538 10.632 -24.797 1.00 85.19 90 VAL A C 1
ATOM 755 O O . VAL A 1 90 ? 16.612 11.149 -24.496 1.00 85.19 90 VAL A O 1
ATOM 758 N N . ALA A 1 91 ? 14.772 10.000 -23.914 1.00 86.75 91 ALA A N 1
ATOM 759 C CA . ALA A 1 91 ? 15.183 9.709 -22.552 1.00 86.75 91 ALA A CA 1
ATOM 760 C C . ALA A 1 91 ? 15.657 8.262 -22.455 1.00 86.75 91 ALA A C 1
ATOM 762 O O . ALA A 1 91 ? 14.876 7.337 -22.685 1.00 86.75 91 ALA A O 1
ATOM 763 N N . THR A 1 92 ? 16.909 8.076 -22.049 1.00 84.94 92 THR A N 1
ATOM 764 C CA . THR A 1 92 ? 17.442 6.770 -21.667 1.00 84.94 92 THR A CA 1
ATOM 765 C C . THR A 1 92 ? 17.288 6.631 -20.146 1.00 84.94 92 THR A C 1
ATOM 767 O O . THR A 1 92 ? 17.891 7.405 -19.394 1.00 84.94 92 THR A O 1
ATOM 770 N N . PRO A 1 93 ? 16.453 5.702 -19.652 1.00 83.88 93 PRO A N 1
ATOM 771 C CA . PRO A 1 93 ? 16.296 5.479 -18.221 1.00 83.88 93 PRO A CA 1
ATOM 772 C C . PRO A 1 93 ? 17.582 4.961 -17.600 1.00 83.88 93 PRO A C 1
ATOM 774 O O . PRO A 1 93 ? 18.196 4.027 -18.110 1.00 83.88 93 PRO A O 1
ATOM 777 N N . VAL A 1 94 ? 17.945 5.533 -16.461 1.00 80.19 94 VAL A N 1
ATOM 778 C CA . VAL A 1 94 ? 19.086 5.079 -15.666 1.00 80.19 94 VAL A CA 1
ATOM 779 C C . VAL A 1 94 ? 18.589 4.334 -14.441 1.00 80.19 94 VAL A C 1
ATOM 781 O O . VAL A 1 94 ? 19.102 3.268 -14.115 1.00 80.19 94 VAL A O 1
ATOM 784 N N . MET A 1 95 ? 17.557 4.860 -13.777 1.00 78.81 95 MET A N 1
ATOM 785 C CA . MET A 1 95 ? 17.064 4.276 -12.534 1.00 78.81 95 MET A CA 1
ATOM 786 C C . MET A 1 95 ? 15.602 4.626 -12.272 1.00 78.81 95 MET A C 1
ATOM 788 O O . MET A 1 95 ? 15.202 5.788 -12.363 1.00 78.81 95 MET A O 1
ATOM 792 N N . LYS A 1 96 ? 14.807 3.631 -11.872 1.00 81.81 96 LYS A N 1
ATOM 793 C CA . LYS A 1 96 ? 13.463 3.847 -11.330 1.00 81.81 96 LYS A CA 1
ATOM 794 C C . LYS A 1 96 ? 13.574 4.310 -9.877 1.00 81.81 96 LYS A C 1
ATOM 796 O O . LYS A 1 96 ? 14.198 3.647 -9.055 1.00 81.81 96 LYS A O 1
ATOM 801 N N . ILE A 1 97 ? 12.970 5.445 -9.543 1.00 79.31 97 ILE A N 1
ATOM 802 C CA . ILE A 1 97 ? 13.006 5.989 -8.183 1.00 79.31 97 ILE A CA 1
ATOM 803 C C . ILE A 1 97 ? 11.938 5.265 -7.364 1.00 79.31 97 ILE A C 1
ATOM 805 O O . ILE A 1 97 ? 10.743 5.508 -7.517 1.00 79.31 97 ILE A O 1
ATOM 809 N N . THR A 1 98 ? 12.373 4.368 -6.483 1.00 76.00 98 THR A N 1
ATOM 810 C CA . THR A 1 98 ? 11.508 3.720 -5.487 1.00 76.00 98 THR A CA 1
ATOM 811 C C . THR A 1 98 ? 11.920 4.119 -4.069 1.00 76.00 98 THR A C 1
ATOM 813 O O . THR A 1 98 ? 13.082 4.470 -3.847 1.00 76.00 98 THR A O 1
ATOM 816 N N . PRO A 1 99 ? 11.013 4.034 -3.074 1.00 71.38 99 PRO A N 1
ATOM 817 C CA . PRO A 1 99 ? 11.349 4.341 -1.680 1.00 71.38 99 PRO A CA 1
ATOM 818 C C . PRO A 1 99 ? 12.539 3.526 -1.153 1.00 71.38 99 PRO A C 1
ATOM 820 O O . PRO A 1 99 ? 13.386 4.051 -0.440 1.00 71.38 99 PRO A O 1
ATOM 823 N N . SER A 1 100 ? 12.648 2.258 -1.557 1.00 70.62 100 SER A N 1
ATOM 824 C CA . SER A 1 100 ? 13.767 1.383 -1.191 1.00 70.62 100 SER A CA 1
ATOM 825 C C . SER A 1 100 ? 15.100 1.849 -1.778 1.00 70.62 100 SER A C 1
ATOM 827 O O . SER A 1 100 ? 16.132 1.736 -1.124 1.00 70.62 100 SER A O 1
ATOM 829 N N . ILE A 1 101 ? 15.075 2.401 -2.992 1.00 69.25 101 ILE A N 1
ATOM 830 C CA . ILE A 1 101 ? 16.258 2.940 -3.663 1.00 69.25 101 ILE A CA 1
ATOM 831 C C . ILE A 1 101 ? 16.688 4.261 -3.018 1.00 69.25 101 ILE A C 1
ATOM 833 O O . ILE A 1 101 ? 17.874 4.434 -2.757 1.00 69.25 101 ILE A O 1
ATOM 837 N N . LEU A 1 102 ? 15.747 5.142 -2.654 1.00 67.94 102 LEU A N 1
ATOM 838 C CA . LEU A 1 102 ? 16.061 6.393 -1.947 1.00 67.94 102 LEU A CA 1
ATOM 839 C C . LEU A 1 102 ? 16.837 6.148 -0.647 1.00 67.94 102 LEU A C 1
ATOM 841 O O . LEU A 1 102 ? 17.769 6.888 -0.347 1.00 67.94 102 LEU A O 1
ATOM 845 N N . LEU A 1 103 ? 16.496 5.090 0.094 1.00 71.81 103 LEU A N 1
ATOM 846 C CA . LEU A 1 103 ? 17.176 4.720 1.340 1.00 71.81 103 LEU A CA 1
ATOM 847 C C . LEU A 1 103 ? 18.601 4.180 1.132 1.00 71.81 103 LEU A C 1
ATOM 849 O O . LEU A 1 103 ? 19.405 4.246 2.061 1.00 71.81 103 LEU A O 1
ATOM 853 N N . GLY A 1 104 ? 18.913 3.661 -0.059 1.00 66.56 104 GLY A N 1
ATOM 854 C CA . GLY A 1 104 ? 20.219 3.093 -0.409 1.00 66.56 104 GLY A CA 1
ATOM 855 C C . GLY A 1 104 ? 21.156 4.039 -1.166 1.00 66.56 104 GLY A C 1
ATOM 856 O O . GLY A 1 104 ? 22.250 3.616 -1.535 1.00 66.56 104 GLY A O 1
ATOM 857 N N . ILE A 1 105 ? 20.723 5.275 -1.426 1.00 75.31 105 ILE A N 1
ATOM 858 C CA . ILE A 1 105 ? 21.493 6.334 -2.093 1.00 75.31 105 ILE A CA 1
ATOM 859 C C . ILE A 1 105 ? 22.118 7.271 -1.041 1.00 75.31 105 ILE A C 1
ATOM 861 O O . ILE A 1 105 ? 21.588 7.383 0.074 1.00 75.31 105 ILE A O 1
ATOM 865 N N . SER A 1 106 ? 23.227 7.937 -1.404 1.00 75.50 106 SER A N 1
ATOM 866 C CA . SER A 1 106 ? 23.886 8.985 -0.611 1.00 75.50 106 SER A CA 1
ATOM 867 C C . SER A 1 106 ? 22.884 10.050 -0.139 1.00 75.50 106 SER A C 1
ATOM 869 O O . SER A 1 106 ? 21.884 10.337 -0.804 1.00 75.50 106 SER A O 1
ATOM 871 N N . ASN A 1 107 ? 23.119 10.624 1.045 1.00 72.38 107 ASN A N 1
ATOM 872 C CA . ASN A 1 107 ? 22.200 11.615 1.619 1.00 72.38 107 ASN A CA 1
ATOM 873 C C . ASN A 1 107 ? 22.053 12.847 0.712 1.00 72.38 107 ASN A C 1
ATOM 875 O O . ASN A 1 107 ? 20.952 13.370 0.579 1.00 72.38 107 ASN A O 1
ATOM 879 N N . GLU A 1 108 ? 23.118 13.244 0.017 1.00 69.62 108 GLU A N 1
ATOM 880 C CA . GLU A 1 108 ? 23.121 14.399 -0.886 1.00 69.62 108 GLU A CA 1
ATOM 881 C C . GLU A 1 108 ? 22.240 14.173 -2.121 1.00 69.62 108 GLU A C 1
ATOM 883 O O . GLU A 1 108 ? 21.360 14.980 -2.429 1.00 69.62 108 GLU A O 1
ATOM 888 N N . MET A 1 109 ? 22.394 13.031 -2.801 1.00 65.00 109 MET A N 1
ATOM 889 C CA . MET A 1 109 ? 21.549 12.692 -3.948 1.00 65.00 109 MET A CA 1
ATOM 890 C C . MET A 1 109 ? 20.095 12.438 -3.515 1.00 65.00 109 MET A C 1
ATOM 892 O O . MET A 1 109 ? 19.160 12.789 -4.238 1.00 65.00 109 MET A O 1
ATOM 896 N N . ARG A 1 110 ? 19.875 11.890 -2.315 1.00 72.94 110 ARG A N 1
ATOM 897 C CA . ARG A 1 110 ? 18.534 11.736 -1.736 1.00 72.94 110 ARG A CA 1
ATOM 898 C C . ARG A 1 110 ? 17.854 13.085 -1.523 1.00 72.94 110 ARG A C 1
ATOM 900 O O . ARG A 1 110 ? 16.705 13.239 -1.932 1.00 72.94 110 ARG A O 1
ATOM 907 N N . GLU A 1 111 ? 18.540 14.050 -0.920 1.00 73.50 111 GLU A N 1
ATOM 908 C CA . GLU A 1 111 ? 18.009 15.400 -0.710 1.00 73.50 111 GLU A CA 1
ATOM 909 C C . GLU A 1 111 ? 17.712 16.101 -2.040 1.00 73.50 111 GLU A C 1
ATOM 911 O O . GLU A 1 111 ? 16.629 16.662 -2.206 1.00 73.50 111 GLU A O 1
ATOM 916 N N . ALA A 1 112 ? 18.604 15.986 -3.028 1.00 70.50 112 ALA A N 1
ATOM 917 C CA . ALA A 1 112 ? 18.386 16.544 -4.362 1.00 70.50 112 ALA A CA 1
ATOM 918 C C . ALA A 1 112 ? 17.144 15.949 -5.053 1.00 70.50 112 ALA A C 1
ATOM 920 O O . ALA A 1 112 ? 16.314 16.685 -5.595 1.00 70.50 112 ALA A O 1
ATOM 921 N N . ILE A 1 113 ? 16.971 14.622 -4.995 1.00 73.56 113 ILE A N 1
ATOM 922 C CA . ILE A 1 113 ? 15.798 13.942 -5.562 1.00 73.56 113 ILE A CA 1
ATOM 923 C C . ILE A 1 113 ? 14.519 14.355 -4.826 1.00 73.56 113 ILE A C 1
ATOM 925 O O . ILE A 1 113 ? 13.510 14.638 -5.473 1.00 73.56 113 ILE A O 1
ATOM 929 N N . ILE A 1 114 ? 14.543 14.408 -3.491 1.00 76.88 114 ILE A N 1
ATOM 930 C CA . ILE A 1 114 ? 13.382 14.800 -2.682 1.00 76.88 114 ILE A CA 1
ATOM 931 C C . ILE A 1 114 ? 12.970 16.238 -2.995 1.00 76.88 114 ILE A C 1
ATOM 933 O O . ILE A 1 114 ? 11.787 16.479 -3.221 1.00 76.88 114 ILE A O 1
ATOM 937 N N . ASN A 1 115 ? 13.920 17.170 -3.080 1.00 76.31 115 ASN A N 1
ATOM 938 C CA . ASN A 1 115 ? 13.636 18.567 -3.409 1.00 76.31 115 ASN A CA 1
ATOM 939 C C . ASN A 1 115 ? 13.038 18.702 -4.818 1.00 76.31 115 ASN A C 1
ATOM 941 O O . ASN A 1 115 ? 12.007 19.352 -4.996 1.00 76.31 115 ASN A O 1
ATOM 945 N N . ALA A 1 116 ? 13.601 18.004 -5.808 1.00 75.31 116 ALA A N 1
ATOM 946 C CA . ALA A 1 116 ? 13.071 18.005 -7.170 1.00 75.31 116 ALA A CA 1
ATOM 947 C C . ALA A 1 116 ? 11.660 17.385 -7.266 1.00 75.31 116 ALA A C 1
ATOM 949 O O . ALA A 1 116 ? 10.802 17.881 -8.003 1.00 75.31 116 ALA A O 1
ATOM 950 N N . LEU A 1 117 ? 11.393 16.308 -6.517 1.00 75.31 117 LEU A N 1
ATOM 951 C CA . LEU A 1 117 ? 10.058 15.707 -6.424 1.00 75.31 117 LEU A CA 1
ATOM 952 C C . LEU A 1 117 ? 9.074 16.637 -5.709 1.00 75.31 117 LEU A C 1
ATOM 954 O O . LEU A 1 117 ? 7.927 16.765 -6.144 1.00 75.31 117 LEU A O 1
ATOM 958 N N . TRP A 1 118 ? 9.524 17.302 -4.645 1.00 75.88 118 TRP A N 1
ATOM 959 C CA . TRP A 1 118 ? 8.730 18.256 -3.887 1.00 75.88 118 TRP A CA 1
ATOM 960 C C . TRP A 1 118 ? 8.289 19.423 -4.761 1.00 75.88 118 TRP A C 1
ATOM 962 O O . TRP A 1 118 ? 7.095 19.687 -4.838 1.00 75.88 118 TRP A O 1
ATOM 972 N N . ASP A 1 119 ? 9.197 20.065 -5.494 1.00 77.25 119 ASP A N 1
ATOM 973 C CA . ASP A 1 119 ? 8.854 21.205 -6.352 1.00 77.25 119 ASP A CA 1
ATOM 974 C C . ASP A 1 119 ? 7.878 20.833 -7.470 1.00 77.25 119 ASP A C 1
ATOM 976 O O . ASP A 1 119 ? 6.957 21.594 -7.789 1.00 77.25 119 ASP A O 1
ATOM 980 N N . LYS A 1 120 ? 8.031 19.632 -8.036 1.00 72.00 120 LYS A N 1
ATOM 981 C CA . LYS A 1 120 ? 7.170 19.134 -9.113 1.00 72.00 120 LYS A CA 1
ATOM 982 C C . LYS A 1 120 ? 5.761 18.790 -8.629 1.00 72.00 120 LYS A C 1
ATOM 984 O O . LYS A 1 120 ? 4.792 19.084 -9.327 1.00 72.00 120 LYS A O 1
ATOM 989 N N . ASN A 1 121 ? 5.648 18.208 -7.437 1.00 72.00 121 ASN A N 1
ATOM 990 C CA . ASN A 1 121 ? 4.395 17.667 -6.906 1.00 72.00 121 ASN A CA 1
ATOM 991 C C . ASN A 1 121 ? 3.819 18.502 -5.746 1.00 72.00 121 ASN A C 1
ATOM 993 O O . ASN A 1 121 ? 2.841 18.099 -5.116 1.00 72.00 121 ASN A O 1
ATOM 997 N N . LYS A 1 122 ? 4.390 19.682 -5.463 1.00 76.62 122 LYS A N 1
ATOM 998 C CA . LYS A 1 122 ? 4.054 20.526 -4.304 1.00 76.62 122 LYS A CA 1
ATOM 999 C C . LYS A 1 122 ? 2.557 20.751 -4.140 1.00 76.62 122 LYS A C 1
ATOM 1001 O O . LYS A 1 122 ? 2.038 20.657 -3.037 1.00 76.62 122 LYS A O 1
ATOM 1006 N N . LYS A 1 123 ? 1.856 21.060 -5.233 1.00 74.62 123 LYS A N 1
ATOM 1007 C CA . LYS A 1 123 ? 0.417 21.364 -5.202 1.00 74.62 123 LYS A CA 1
ATOM 1008 C C . LYS A 1 123 ? -0.418 20.166 -4.756 1.00 74.62 123 LYS A C 1
ATOM 1010 O O . LYS A 1 123 ? -1.330 20.332 -3.951 1.00 74.62 123 LYS A O 1
ATOM 1015 N N . ASP A 1 124 ? -0.067 18.982 -5.240 1.00 71.88 124 ASP A N 1
ATOM 1016 C CA . ASP A 1 124 ? -0.793 17.755 -4.932 1.00 71.88 124 ASP A CA 1
ATOM 1017 C C . ASP A 1 124 ? -0.497 17.307 -3.496 1.00 71.88 124 ASP A C 1
ATOM 1019 O O . ASP A 1 124 ? -1.414 16.934 -2.762 1.00 71.88 124 ASP A O 1
ATOM 1023 N N . TYR A 1 125 ? 0.759 17.429 -3.050 1.00 74.12 125 TYR A N 1
ATOM 1024 C CA . TYR A 1 125 ? 1.133 17.118 -1.671 1.00 74.12 125 TYR A CA 1
ATOM 1025 C C . TYR A 1 125 ? 0.521 18.087 -0.663 1.00 74.12 125 TYR A C 1
ATOM 1027 O O . TYR A 1 125 ? -0.031 17.635 0.335 1.00 74.12 125 TYR A O 1
ATOM 1035 N N . VAL A 1 126 ? 0.551 19.398 -0.922 1.00 76.56 126 VAL A N 1
ATOM 1036 C CA . VAL A 1 126 ? -0.062 20.398 -0.031 1.00 76.56 126 VAL A CA 1
ATOM 1037 C C . VAL A 1 126 ? -1.553 20.115 0.150 1.00 76.56 126 VAL A C 1
ATOM 1039 O O . VAL A 1 126 ? -2.022 20.086 1.284 1.00 76.56 126 VAL A O 1
ATOM 1042 N N . GLY A 1 127 ? -2.282 19.798 -0.926 1.00 76.50 127 GLY A N 1
ATOM 1043 C CA . GLY A 1 127 ? -3.697 19.431 -0.826 1.00 76.50 127 GLY A CA 1
ATOM 1044 C C . GLY A 1 127 ? -3.939 18.184 0.031 1.00 76.50 127 GLY A C 1
ATOM 1045 O O . GLY A 1 127 ? -4.845 18.171 0.864 1.00 76.50 127 GLY A O 1
ATOM 1046 N N . GLN A 1 128 ? -3.107 17.150 -0.118 1.00 73.31 128 GLN A N 1
ATOM 1047 C CA . GLN A 1 128 ? -3.206 15.941 0.706 1.00 73.31 128 GLN A CA 1
ATOM 1048 C C . GLN A 1 128 ? -2.862 16.203 2.179 1.00 73.31 128 GLN A C 1
ATOM 1050 O O . GLN A 1 128 ? -3.546 15.688 3.064 1.00 73.31 128 GLN A O 1
ATOM 1055 N N . PHE A 1 129 ? -1.839 17.013 2.463 1.00 74.88 129 PHE A N 1
ATOM 1056 C CA . PHE A 1 129 ? -1.472 17.377 3.832 1.00 74.88 129 PHE A CA 1
ATOM 1057 C C . PHE A 1 129 ? -2.544 18.232 4.505 1.00 74.88 129 PHE A C 1
ATOM 1059 O O . PHE A 1 129 ? -2.900 17.958 5.647 1.00 74.88 129 PHE A O 1
ATOM 1066 N N . GLU A 1 130 ? -3.123 19.205 3.799 1.00 79.75 130 GLU A N 1
ATOM 1067 C CA . GLU A 1 130 ? -4.240 19.999 4.316 1.00 79.75 130 GLU A CA 1
ATOM 1068 C C . GLU A 1 130 ? -5.459 19.129 4.637 1.00 79.75 130 GLU A C 1
ATOM 1070 O O . GLU A 1 130 ? -6.111 19.333 5.659 1.00 79.75 130 GLU A O 1
ATOM 1075 N N . GLN A 1 131 ? -5.770 18.145 3.788 1.00 76.25 131 GLN A N 1
ATOM 1076 C CA . GLN A 1 131 ? -6.853 17.197 4.052 1.00 76.25 131 GLN A CA 1
ATOM 1077 C C . GLN A 1 131 ? -6.564 16.327 5.273 1.00 76.25 131 GLN A C 1
ATOM 1079 O O . GLN A 1 131 ? -7.440 16.167 6.120 1.00 76.25 131 GLN A O 1
ATOM 1084 N N . ARG A 1 132 ? -5.342 15.799 5.401 1.00 75.50 132 ARG A N 1
ATOM 1085 C CA . ARG A 1 132 ? -4.945 15.013 6.578 1.00 75.50 132 ARG A CA 1
ATOM 1086 C C . ARG A 1 132 ? -5.016 15.837 7.856 1.00 75.50 132 ARG A C 1
ATOM 1088 O O . ARG A 1 132 ? -5.607 15.376 8.822 1.00 75.50 132 ARG A O 1
ATOM 1095 N N . TYR A 1 133 ? -4.505 17.062 7.828 1.00 82.31 133 TYR A N 1
ATOM 1096 C CA . TYR A 1 133 ? -4.545 17.966 8.973 1.00 82.31 133 TYR A CA 1
ATOM 1097 C C . TYR A 1 133 ? -5.983 18.319 9.382 1.00 82.31 133 TYR A C 1
ATOM 1099 O O . TYR A 1 133 ? -6.333 18.303 10.562 1.00 82.31 133 TYR A O 1
ATOM 1107 N N . LYS A 1 134 ? -6.866 18.570 8.407 1.00 84.38 134 LYS A N 1
ATOM 1108 C CA . LYS A 1 134 ? -8.297 18.759 8.680 1.00 84.38 134 LYS A CA 1
ATOM 1109 C C . LYS A 1 134 ? -8.905 17.507 9.306 1.00 84.38 134 LYS A C 1
ATOM 1111 O O . LYS A 1 134 ? -9.575 17.607 10.322 1.00 84.38 134 LYS A O 1
ATOM 1116 N N . ASN A 1 135 ? -8.648 16.330 8.748 1.00 84.00 135 ASN A N 1
ATOM 1117 C CA . ASN A 1 135 ? -9.197 15.082 9.279 1.00 84.00 135 ASN A CA 1
ATOM 1118 C C . ASN A 1 135 ? -8.710 14.790 10.702 1.00 84.00 135 ASN A C 1
ATOM 1120 O O . ASN A 1 135 ? -9.510 14.386 11.535 1.00 84.00 135 ASN A O 1
ATOM 1124 N N . GLU A 1 136 ? -7.435 15.035 10.995 1.00 84.00 136 GLU A N 1
ATOM 1125 C CA . GLU A 1 136 ? -6.865 14.845 12.330 1.00 84.00 136 GLU A CA 1
ATOM 1126 C C . GLU A 1 136 ? -7.502 15.789 13.356 1.00 84.00 136 GLU A C 1
ATOM 1128 O O . GLU A 1 136 ? -7.933 15.350 14.420 1.00 84.00 136 GLU A O 1
ATOM 1133 N N . THR A 1 137 ? -7.669 17.066 13.006 1.00 86.25 137 THR A N 1
ATOM 1134 C CA . THR A 1 137 ? -8.357 18.030 13.880 1.00 86.25 137 THR A CA 1
ATOM 1135 C C . THR A 1 137 ? -9.842 17.691 14.069 1.00 86.25 137 THR A C 1
ATOM 1137 O O . THR A 1 137 ? -10.361 17.839 15.175 1.00 86.25 137 THR A O 1
ATOM 1140 N N . TYR A 1 138 ? -10.524 17.170 13.041 1.00 85.12 138 TYR A N 1
ATOM 1141 C CA . TYR A 1 138 ? -11.893 16.654 13.167 1.00 85.12 138 TYR A CA 1
ATOM 1142 C C . TYR A 1 138 ? -11.979 15.396 14.040 1.00 85.12 138 TYR A C 1
ATOM 1144 O O . TYR A 1 138 ? -12.894 15.301 14.857 1.00 85.12 138 TYR A O 1
ATOM 1152 N N . GLU A 1 139 ? -11.060 14.436 13.894 1.00 86.69 139 GLU A N 1
ATOM 1153 C CA . GLU A 1 139 ? -11.021 13.237 14.742 1.00 86.69 139 GLU A CA 1
ATOM 1154 C C . GLU A 1 139 ? -10.767 13.606 16.203 1.00 86.69 139 GLU A C 1
ATOM 1156 O O . GLU A 1 139 ? -11.439 13.077 17.086 1.00 86.69 139 GLU A O 1
ATOM 1161 N N . GLN A 1 140 ? -9.863 14.552 16.459 1.00 89.56 140 GLN A N 1
ATOM 1162 C CA . GLN A 1 140 ? -9.575 15.022 17.809 1.00 89.56 140 GLN A CA 1
ATOM 1163 C C . GLN A 1 140 ? -10.783 15.734 18.432 1.00 89.56 140 GLN A C 1
ATOM 1165 O O . GLN A 1 140 ? -11.208 15.370 19.524 1.00 89.56 140 GLN A O 1
ATOM 1170 N N . ALA A 1 141 ? -11.414 16.663 17.707 1.00 88.31 141 ALA A N 1
ATOM 1171 C CA . ALA A 1 141 ? -12.623 17.337 18.181 1.00 88.31 141 ALA A CA 1
ATOM 1172 C C . ALA A 1 141 ? -13.782 16.354 18.428 1.00 88.31 141 ALA A C 1
ATOM 1174 O O . ALA A 1 141 ? -14.562 16.522 19.366 1.00 88.31 141 ALA A O 1
ATOM 1175 N N . LYS A 1 142 ? -13.894 15.307 17.602 1.00 90.25 142 LYS A N 1
ATOM 1176 C CA . LYS A 1 142 ? -14.873 14.236 17.798 1.00 90.25 142 LYS A CA 1
ATOM 1177 C C . LYS A 1 142 ? -14.567 13.422 19.056 1.00 90.25 142 LYS A C 1
ATOM 1179 O O . LYS A 1 142 ? -15.488 13.159 19.821 1.00 90.25 142 LYS A O 1
ATOM 1184 N N . ALA A 1 143 ? -13.308 13.052 19.280 1.00 91.44 143 ALA A N 1
ATOM 1185 C CA . ALA A 1 143 ? -12.893 12.318 20.472 1.00 91.44 143 ALA A CA 1
ATOM 1186 C C . ALA A 1 143 ? -13.151 13.124 21.756 1.00 91.44 143 ALA A C 1
ATOM 1188 O O . ALA A 1 143 ? -13.676 12.575 22.724 1.00 91.44 143 ALA A O 1
ATOM 1189 N N . ASP A 1 144 ? -12.867 14.429 21.742 1.00 91.12 144 ASP A N 1
ATOM 1190 C CA . ASP A 1 144 ? -13.137 15.323 22.872 1.00 91.12 144 ASP A CA 1
ATOM 1191 C C . ASP A 1 144 ? -14.647 15.449 23.141 1.00 91.12 144 ASP A C 1
ATOM 1193 O O . ASP A 1 144 ? -15.090 15.338 24.286 1.00 91.12 144 ASP A O 1
ATOM 1197 N N . ALA A 1 145 ? -15.463 15.593 22.091 1.00 89.56 145 ALA A N 1
ATOM 1198 C CA . ALA A 1 145 ? -16.920 15.629 22.219 1.00 89.56 145 ALA A CA 1
ATOM 1199 C C . ALA A 1 145 ? -17.502 14.292 22.718 1.00 89.56 145 ALA A C 1
ATOM 1201 O O . ALA A 1 145 ? -18.443 14.278 23.513 1.00 89.56 145 ALA A O 1
ATOM 1202 N N . GLU A 1 146 ? -16.958 13.155 22.277 1.00 92.06 146 GLU A N 1
ATOM 1203 C CA . GLU A 1 146 ? -17.341 11.828 22.772 1.00 92.06 146 GLU A CA 1
ATOM 1204 C C . GLU A 1 146 ? -16.955 11.643 24.243 1.00 92.06 146 GLU A C 1
ATOM 1206 O O . GLU A 1 146 ? -17.755 11.113 25.017 1.00 92.06 146 GLU A O 1
ATOM 1211 N N . ALA A 1 147 ? -15.781 12.127 24.655 1.00 93.31 147 ALA A N 1
ATOM 1212 C CA . ALA A 1 147 ? -15.351 12.110 26.048 1.00 93.31 147 ALA A CA 1
ATOM 1213 C C . ALA A 1 147 ? -16.256 12.979 26.939 1.00 93.31 147 ALA A C 1
ATOM 1215 O O . ALA A 1 147 ? -16.677 12.527 28.005 1.00 93.31 147 ALA A O 1
ATOM 1216 N N . GLU A 1 148 ? -16.621 14.184 26.490 1.00 93.19 148 GLU A N 1
ATOM 1217 C CA . GLU A 1 148 ? -17.539 15.066 27.219 1.00 93.19 148 GLU A CA 1
ATOM 1218 C C . GLU A 1 148 ? -18.949 14.461 27.317 1.00 93.19 148 GLU A C 1
ATOM 1220 O O . GLU A 1 148 ? -19.563 14.460 28.385 1.00 93.19 148 GLU A O 1
ATOM 1225 N N . ASN A 1 149 ? -19.461 13.891 26.223 1.00 91.81 149 ASN A N 1
ATOM 1226 C CA . ASN A 1 149 ? -20.760 13.220 26.224 1.00 91.81 149 ASN A CA 1
ATOM 1227 C C . ASN A 1 149 ? -20.765 11.996 27.140 1.00 91.81 149 ASN A C 1
ATOM 1229 O O . ASN A 1 149 ? -21.741 11.773 27.854 1.00 91.81 149 ASN A O 1
ATOM 1233 N N . LYS A 1 150 ? -19.676 11.223 27.159 1.00 95.38 150 LYS A N 1
ATOM 1234 C CA . LYS A 1 150 ? -19.526 10.093 28.075 1.00 95.38 150 LYS A CA 1
ATOM 1235 C C . LYS A 1 150 ? -19.532 10.554 29.534 1.00 95.38 150 LYS A C 1
ATOM 1237 O O . LYS A 1 150 ? -20.276 9.990 30.326 1.00 95.38 150 LYS A O 1
ATOM 1242 N N . ALA A 1 151 ? -18.796 11.615 29.867 1.00 94.00 151 ALA A N 1
ATOM 1243 C CA . ALA A 1 151 ? -18.799 12.178 31.217 1.00 94.00 151 ALA A CA 1
ATOM 1244 C C . ALA A 1 151 ? -20.202 12.642 31.653 1.00 94.00 151 ALA A C 1
ATOM 1246 O O . ALA A 1 151 ? -20.624 12.366 32.774 1.00 94.00 151 ALA A O 1
ATOM 1247 N N . LYS A 1 152 ? -20.964 13.278 30.751 1.00 93.81 152 LYS A N 1
ATOM 1248 C CA . LYS A 1 152 ? -22.363 13.667 31.015 1.00 93.81 152 LYS A CA 1
ATOM 1249 C C . LYS A 1 152 ? -23.286 12.463 31.210 1.00 93.81 152 LYS A C 1
ATOM 1251 O O . LYS A 1 152 ? -24.201 12.526 32.027 1.00 93.81 152 LYS A O 1
ATOM 1256 N N . LEU A 1 153 ? -23.084 11.378 30.460 1.00 92.00 153 LEU A N 1
ATOM 1257 C CA . LEU A 1 153 ? -23.855 10.144 30.637 1.00 92.00 153 LEU A CA 1
ATOM 1258 C C . LEU A 1 153 ? -23.575 9.497 31.994 1.00 92.00 153 LEU A C 1
ATOM 1260 O O . LEU A 1 153 ? -24.518 9.059 32.651 1.00 92.00 153 LEU A O 1
ATOM 1264 N N . ASP A 1 154 ? -22.314 9.471 32.420 1.00 94.69 154 ASP A N 1
ATOM 1265 C CA . ASP A 1 154 ? -21.927 8.949 33.731 1.00 94.69 154 ASP A CA 1
ATOM 1266 C C . ASP A 1 154 ? -22.554 9.796 34.857 1.00 94.69 154 ASP A C 1
ATOM 1268 O O . ASP A 1 154 ? -23.190 9.246 35.756 1.00 94.69 154 ASP A O 1
ATOM 1272 N N . GLU A 1 155 ? -22.522 11.130 34.746 1.00 95.81 155 GLU A N 1
ATOM 1273 C CA . GLU A 1 155 ? -23.181 12.031 35.705 1.00 95.81 155 GLU A CA 1
ATOM 1274 C C . GLU A 1 155 ? -24.704 11.810 35.774 1.00 95.81 155 GLU A C 1
ATOM 1276 O O . GLU A 1 155 ? -25.290 11.733 36.858 1.00 95.81 155 GLU A O 1
ATOM 1281 N N . LEU A 1 156 ? -25.375 11.683 34.625 1.00 93.69 156 LEU A N 1
ATOM 1282 C CA . LEU A 1 156 ? -26.814 11.410 34.583 1.00 93.69 156 LEU A CA 1
ATOM 1283 C C . LEU A 1 156 ? -27.154 10.038 35.176 1.00 93.69 156 LEU A C 1
ATOM 1285 O O . LEU A 1 156 ? -28.180 9.898 35.846 1.00 93.69 156 LEU A O 1
ATOM 1289 N N . ASN A 1 157 ? -26.305 9.032 34.968 1.00 94.44 157 ASN A N 1
ATOM 1290 C CA . ASN A 1 157 ? -26.484 7.713 35.569 1.00 94.44 157 ASN A CA 1
ATOM 1291 C C . ASN A 1 157 ? -26.369 7.769 37.097 1.00 94.44 157 ASN A C 1
ATOM 1293 O O . ASN A 1 157 ? -27.227 7.206 37.785 1.00 94.44 157 ASN A O 1
ATOM 1297 N N . ASP A 1 158 ? -25.402 8.515 37.631 1.00 95.06 158 ASP A N 1
ATOM 1298 C CA . ASP A 1 158 ? -25.271 8.741 39.074 1.00 95.06 158 ASP A CA 1
ATOM 1299 C C . ASP A 1 158 ? -26.511 9.444 39.651 1.00 95.06 158 ASP A C 1
ATOM 1301 O O . ASP A 1 158 ? -27.034 9.069 40.710 1.00 95.06 158 ASP A O 1
ATOM 1305 N N . GLN A 1 159 ? -27.053 10.430 38.928 1.00 95.31 159 GLN A N 1
ATOM 1306 C CA . GLN A 1 159 ? -28.301 11.091 39.313 1.00 95.31 159 GLN A CA 1
ATOM 1307 C C . GLN A 1 159 ? -29.479 10.109 39.326 1.00 95.31 159 GLN A C 1
ATOM 1309 O O . GLN A 1 159 ? -30.236 10.084 40.304 1.00 95.31 159 GLN A O 1
ATOM 1314 N N . ILE A 1 160 ? -29.616 9.265 38.299 1.00 93.81 160 ILE A N 1
ATOM 1315 C CA . ILE A 1 160 ? -30.654 8.226 38.225 1.00 93.81 160 ILE A CA 1
ATOM 1316 C C . ILE A 1 160 ? -30.529 7.254 39.400 1.00 93.81 160 ILE A C 1
ATOM 1318 O O . ILE A 1 160 ? -31.539 6.933 40.031 1.00 93.81 160 ILE A O 1
ATOM 1322 N N . GLU A 1 161 ? -29.323 6.797 39.736 1.00 94.31 161 GLU A N 1
ATOM 1323 C CA . GLU A 1 161 ? -29.115 5.927 40.894 1.00 94.31 161 GLU A CA 1
ATOM 1324 C C . GLU A 1 161 ? -29.507 6.607 42.205 1.00 94.31 161 GLU A C 1
ATOM 1326 O O . GLU A 1 161 ? -30.197 6.007 43.034 1.00 94.31 161 GLU A O 1
ATOM 1331 N N . SER A 1 162 ? -29.116 7.868 42.392 1.00 94.44 162 SER A N 1
ATOM 1332 C CA . SER A 1 162 ? -29.463 8.622 43.597 1.00 94.44 162 SER A CA 1
ATOM 1333 C C . SER A 1 162 ? -30.983 8.774 43.755 1.00 94.44 162 SER A C 1
ATOM 1335 O O . SER A 1 162 ? -31.518 8.607 44.854 1.00 94.44 162 SER A O 1
ATOM 1337 N N . LEU A 1 163 ? -31.698 9.022 42.652 1.00 92.88 163 LEU A N 1
ATOM 1338 C CA . LEU A 1 163 ? -33.154 9.137 42.632 1.00 92.88 163 LEU A CA 1
ATOM 1339 C C . LEU A 1 163 ? -33.827 7.787 42.878 1.00 92.88 163 LEU A C 1
ATOM 1341 O O . LEU A 1 163 ? -34.785 7.725 43.645 1.00 92.88 163 LEU A O 1
ATOM 1345 N N . LYS A 1 164 ? -33.299 6.696 42.313 1.00 93.62 164 LYS A N 1
ATOM 1346 C CA . LYS A 1 164 ? -33.774 5.335 42.602 1.00 93.62 164 LYS A CA 1
ATOM 1347 C C . LYS A 1 164 ? -33.620 4.982 44.079 1.00 93.62 164 LYS A C 1
ATOM 1349 O O . LYS A 1 164 ? -34.551 4.434 44.660 1.00 93.62 164 LYS A O 1
ATOM 1354 N N . ARG A 1 165 ? -32.494 5.338 44.710 1.00 91.88 165 ARG A N 1
ATOM 1355 C CA . ARG A 1 165 ? -32.291 5.135 46.158 1.00 91.88 165 ARG A CA 1
ATOM 1356 C C . ARG A 1 165 ? -33.288 5.943 46.986 1.00 91.88 165 ARG A C 1
ATOM 1358 O O . ARG A 1 165 ? -33.852 5.406 47.933 1.00 91.88 165 ARG A O 1
ATOM 1365 N N . LYS A 1 166 ? -33.554 7.200 46.610 1.00 93.06 166 LYS A N 1
ATOM 1366 C CA . LYS A 1 166 ? -34.579 8.032 47.268 1.00 93.06 166 LYS A CA 1
ATOM 1367 C C . LYS A 1 166 ? -35.981 7.438 47.127 1.00 93.06 166 LYS A C 1
ATOM 1369 O O . LYS A 1 166 ? -36.705 7.393 48.114 1.00 93.06 166 LYS A O 1
ATOM 1374 N N . LEU A 1 167 ? -36.348 6.953 45.939 1.00 89.69 167 LEU A N 1
ATOM 1375 C CA . LEU A 1 167 ? -37.628 6.273 45.713 1.00 89.69 167 LEU A CA 1
ATOM 1376 C C . LEU A 1 167 ? -37.741 4.984 46.529 1.00 89.69 167 LEU A C 1
ATOM 1378 O O . LEU A 1 167 ? -38.765 4.761 47.161 1.00 89.69 167 LEU A O 1
ATOM 1382 N N . ALA A 1 168 ? -36.691 4.163 46.566 1.00 89.06 168 ALA A N 1
ATOM 1383 C CA . ALA A 1 168 ? -36.677 2.944 47.367 1.00 89.06 168 ALA A CA 1
ATOM 1384 C C . ALA A 1 168 ? -36.821 3.243 48.869 1.00 89.06 168 ALA A C 1
ATOM 1386 O O . ALA A 1 168 ? -37.590 2.574 49.550 1.00 89.06 168 ALA A O 1
ATOM 1387 N N . ALA A 1 169 ? -36.141 4.277 49.373 1.00 89.00 169 ALA A N 1
ATOM 1388 C CA . ALA A 1 169 ? -36.272 4.716 50.762 1.00 89.00 169 ALA A CA 1
ATOM 1389 C C . ALA A 1 169 ? -37.677 5.257 51.077 1.00 89.00 169 ALA A C 1
ATOM 1391 O O . ALA A 1 169 ? -38.225 4.954 52.132 1.00 89.00 169 ALA A O 1
ATOM 1392 N N . ALA A 1 170 ? -38.274 6.028 50.162 1.00 86.88 170 ALA A N 1
ATOM 1393 C CA . ALA A 1 170 ? -39.637 6.532 50.316 1.00 86.88 170 ALA A CA 1
ATOM 1394 C C . ALA A 1 170 ? -40.674 5.398 50.300 1.00 86.88 170 ALA A C 1
ATOM 1396 O O . ALA A 1 170 ? -41.566 5.383 51.143 1.00 86.88 170 ALA A O 1
ATOM 1397 N N . ASN A 1 171 ? -40.523 4.427 49.394 1.00 85.38 171 ASN A N 1
ATOM 1398 C CA . ASN A 1 171 ? -41.378 3.242 49.348 1.00 85.38 171 ASN A CA 1
ATOM 1399 C C . ASN A 1 171 ? -41.240 2.414 50.629 1.00 85.38 171 ASN A C 1
ATOM 1401 O O . ASN A 1 171 ? -42.246 2.063 51.227 1.00 85.38 171 ASN A O 1
ATOM 1405 N N . PHE A 1 172 ? -40.014 2.187 51.111 1.00 85.50 172 PHE A N 1
ATOM 1406 C CA . PHE A 1 172 ? -39.784 1.480 52.372 1.00 85.50 172 PHE A CA 1
ATOM 1407 C C . PHE A 1 172 ? -40.436 2.194 53.567 1.00 85.50 172 PHE A C 1
ATOM 1409 O O . PHE A 1 172 ? -41.054 1.551 54.410 1.00 85.50 172 PHE A O 1
ATOM 1416 N N . ALA A 1 173 ? -40.349 3.527 53.627 1.00 83.12 173 ALA A N 1
ATOM 1417 C CA . ALA A 1 173 ? -41.003 4.312 54.671 1.00 83.12 173 ALA A CA 1
ATOM 1418 C C . ALA A 1 173 ? -42.539 4.250 54.583 1.00 83.12 173 ALA A C 1
ATOM 1420 O O . ALA A 1 173 ? -43.204 4.208 55.616 1.00 83.12 173 ALA A O 1
ATOM 1421 N N . MET A 1 174 ? -43.108 4.226 53.371 1.00 78.38 174 MET A N 1
ATOM 1422 C CA . MET A 1 174 ? -44.548 4.026 53.176 1.00 78.38 174 MET A CA 1
ATOM 1423 C C . MET A 1 174 ? -44.993 2.625 53.595 1.00 78.38 174 MET A C 1
ATOM 1425 O O . MET A 1 174 ? -45.995 2.504 54.297 1.00 78.38 174 MET A O 1
ATOM 1429 N N . ASP A 1 175 ? -44.243 1.587 53.228 1.00 80.12 175 ASP A N 1
ATOM 1430 C CA . ASP A 1 175 ? -44.539 0.209 53.620 1.00 80.12 175 ASP A CA 1
ATOM 1431 C C . ASP A 1 175 ? -44.489 0.059 55.149 1.00 80.12 175 ASP A C 1
ATOM 1433 O O . ASP A 1 175 ? -45.399 -0.514 55.748 1.00 80.12 175 ASP A O 1
ATOM 1437 N N . GLN A 1 176 ? -43.491 0.659 55.803 1.00 78.25 176 GLN A N 1
ATOM 1438 C CA . GLN A 1 176 ? -43.370 0.660 57.262 1.00 78.25 176 GLN A CA 1
ATOM 1439 C C . GLN A 1 176 ? -44.527 1.414 57.939 1.00 78.25 176 GLN A C 1
ATOM 1441 O O . GLN A 1 176 ? -45.130 0.898 58.876 1.00 78.25 176 GLN A O 1
ATOM 1446 N N . ALA A 1 177 ? -44.911 2.581 57.414 1.00 73.12 177 ALA A N 1
ATOM 1447 C CA . ALA A 1 177 ? -46.066 3.328 57.911 1.00 73.12 177 ALA A CA 1
ATOM 1448 C C . ALA A 1 177 ? -47.396 2.581 57.698 1.00 73.12 177 ALA A C 1
ATOM 1450 O O . ALA A 1 177 ? -48.297 2.689 58.528 1.00 73.12 177 ALA A O 1
ATOM 1451 N N . SER A 1 178 ? -47.532 1.812 56.611 1.00 68.12 178 SER A N 1
ATOM 1452 C CA . SER A 1 178 ? -48.715 0.975 56.369 1.00 68.12 178 SER A CA 1
ATOM 1453 C C . SER A 1 178 ? -48.796 -0.209 57.338 1.00 68.12 178 SER A C 1
ATOM 1455 O O . SER A 1 178 ? -49.874 -0.517 57.840 1.00 68.12 178 SER A O 1
ATOM 1457 N N . PHE A 1 179 ? -47.651 -0.805 57.682 1.00 65.00 179 PHE A N 1
ATOM 1458 C CA . PHE A 1 179 ? -47.557 -1.878 58.668 1.00 65.00 179 PHE A CA 1
ATOM 1459 C C . PHE A 1 179 ? -47.901 -1.387 60.084 1.00 65.00 179 PHE A C 1
ATOM 1461 O O . PHE A 1 179 ? -48.660 -2.039 60.802 1.00 65.00 179 PHE A O 1
ATOM 1468 N N . ASP A 1 180 ? -47.412 -0.204 60.464 1.00 62.34 180 ASP A N 1
ATOM 1469 C CA . ASP A 1 180 ? -47.726 0.415 61.757 1.00 62.34 180 ASP A CA 1
ATOM 1470 C C . ASP A 1 180 ? -49.208 0.835 61.851 1.00 62.34 180 ASP A C 1
ATOM 1472 O O . ASP A 1 180 ? -49.837 0.679 62.901 1.00 62.34 180 ASP A O 1
ATOM 1476 N N . ALA A 1 181 ? -49.805 1.303 60.747 1.00 60.09 181 ALA A N 1
ATOM 1477 C CA . ALA A 1 181 ? -51.227 1.644 60.682 1.00 60.09 181 ALA A CA 1
ATOM 1478 C C . ALA A 1 181 ? -52.146 0.411 60.799 1.00 60.09 181 ALA A C 1
ATOM 1480 O O . ALA A 1 181 ? -53.181 0.483 61.466 1.00 60.09 181 ALA A O 1
ATOM 1481 N N . ASP A 1 182 ? -51.767 -0.728 60.211 1.00 56.72 182 ASP A N 1
ATOM 1482 C CA . ASP A 1 182 ? -52.509 -1.987 60.357 1.00 56.72 182 ASP A CA 1
ATOM 1483 C C . ASP A 1 182 ? -52.321 -2.618 61.750 1.00 56.72 182 ASP A C 1
ATOM 1485 O O . ASP A 1 182 ? -53.245 -3.248 62.272 1.00 56.72 182 ASP A O 1
ATOM 1489 N N . SER A 1 183 ? -51.180 -2.390 62.413 1.00 55.47 183 SER A N 1
ATOM 1490 C CA . SER A 1 183 ? -50.968 -2.828 63.799 1.00 55.47 183 SER A CA 1
ATOM 1491 C C . SER A 1 183 ? -51.790 -2.015 64.811 1.00 55.47 183 SER A C 1
ATOM 1493 O O . SER A 1 183 ? -52.236 -2.577 65.808 1.00 55.47 183 SER A O 1
ATOM 1495 N N . GLN A 1 184 ? -52.057 -0.727 64.555 1.00 50.81 184 GLN A N 1
ATOM 1496 C CA . GLN A 1 184 ? -52.941 0.097 65.401 1.00 50.81 184 GLN A CA 1
ATOM 1497 C C . GLN A 1 184 ? -54.438 -0.174 65.180 1.00 50.81 184 GLN A C 1
ATOM 1499 O O . GLN A 1 184 ? -55.256 0.101 66.061 1.00 50.81 184 GLN A O 1
ATOM 1504 N N . LYS A 1 185 ? -54.815 -0.760 64.038 1.00 51.72 185 LYS A N 1
ATOM 1505 C CA . LYS A 1 185 ? -56.210 -1.105 63.727 1.00 51.72 185 LYS A CA 1
ATOM 1506 C C . LYS A 1 185 ? -56.716 -2.361 64.445 1.00 51.72 185 LYS A C 1
ATOM 1508 O O . LYS A 1 185 ? -57.922 -2.553 64.524 1.00 51.72 185 LYS A O 1
ATOM 1513 N N . ASN A 1 186 ? -55.816 -3.177 65.001 1.00 48.66 186 ASN A N 1
ATOM 1514 C CA . ASN A 1 186 ? -56.161 -4.388 65.755 1.00 48.66 186 ASN A CA 1
ATOM 1515 C C . ASN A 1 186 ? -56.247 -4.182 67.284 1.00 48.66 186 ASN A C 1
ATOM 1517 O O . ASN A 1 186 ? -56.570 -5.132 67.991 1.00 48.66 186 ASN A O 1
ATOM 1521 N N . GLU A 1 187 ? -56.000 -2.972 67.807 1.00 48.16 187 GLU A N 1
ATOM 1522 C CA . GLU A 1 187 ? -56.124 -2.659 69.249 1.00 48.16 187 GLU A CA 1
ATOM 1523 C C . GLU A 1 187 ? -57.183 -1.586 69.577 1.00 48.16 187 GLU A C 1
ATOM 1525 O O . GLU A 1 187 ? -57.316 -1.182 70.729 1.00 48.16 187 GLU A O 1
ATOM 1530 N N . SER A 1 188 ? -57.982 -1.134 68.605 1.00 47.69 188 SER A N 1
ATOM 1531 C CA . SER A 1 188 ? -59.076 -0.180 68.861 1.00 47.69 188 SER A CA 1
ATOM 1532 C C . SER A 1 188 ? -60.342 -0.486 68.054 1.00 47.69 188 SER A C 1
ATOM 1534 O O . SER A 1 188 ? -60.846 0.340 67.298 1.00 47.69 188 SER A O 1
ATOM 1536 N N . GLU A 1 189 ? -60.902 -1.680 68.257 1.00 44.72 189 GLU A N 1
ATOM 1537 C CA . GLU A 1 189 ? -62.346 -1.882 68.100 1.00 44.72 189 GLU A CA 1
ATOM 1538 C C . GLU A 1 189 ? -63.050 -1.529 69.418 1.00 44.72 189 GLU A C 1
ATOM 1540 O O . GLU A 1 189 ? -63.413 -2.399 70.196 1.00 44.72 189 GLU A O 1
ATOM 1545 N N . ASP A 1 190 ? -63.242 -0.233 69.650 1.00 47.88 190 ASP A N 1
ATOM 1546 C CA . ASP A 1 190 ? -64.420 0.279 70.351 1.00 47.88 190 ASP A CA 1
ATOM 1547 C C . ASP A 1 190 ? -64.887 1.514 69.574 1.00 47.88 190 ASP A C 1
ATOM 1549 O O . ASP A 1 190 ? -64.287 2.589 69.581 1.00 47.88 190 ASP A O 1
ATOM 1553 N N . ILE A 1 191 ? -65.936 1.292 68.789 1.00 50.75 191 ILE A N 1
ATOM 1554 C CA . ILE A 1 191 ? -66.600 2.279 67.948 1.00 50.75 191 ILE A CA 1
ATOM 1555 C C . ILE A 1 191 ? -67.480 3.148 68.853 1.00 50.75 191 ILE A C 1
ATOM 1557 O O . ILE A 1 191 ? -68.544 2.704 69.282 1.00 50.75 191 ILE A O 1
ATOM 1561 N N . GLU A 1 192 ? -67.111 4.409 69.075 1.00 46.41 192 GLU A N 1
ATOM 1562 C CA . GLU A 1 192 ? -68.074 5.434 69.492 1.00 46.41 192 GLU A CA 1
ATOM 1563 C C . GLU A 1 192 ? -68.565 6.210 68.263 1.00 46.41 192 GLU A C 1
ATOM 1565 O O . GLU A 1 192 ? -67.926 7.130 67.752 1.00 46.41 192 GLU A O 1
ATOM 1570 N N . LEU A 1 193 ? -69.743 5.812 67.777 1.00 44.19 193 LEU A N 1
ATOM 1571 C CA . LEU A 1 193 ? -70.553 6.584 66.840 1.00 44.19 193 LEU A CA 1
ATOM 1572 C C . LEU A 1 193 ? -71.150 7.790 67.577 1.00 44.19 193 LEU A C 1
ATOM 1574 O O . LEU A 1 193 ? -72.238 7.693 68.145 1.00 44.19 193 LEU A O 1
ATOM 1578 N N . SER A 1 194 ? -70.471 8.936 67.542 1.00 39.69 194 SER A N 1
ATOM 1579 C CA . SER A 1 194 ? -71.094 10.220 67.866 1.00 39.69 194 SER A CA 1
ATOM 1580 C C . SER A 1 194 ? -71.511 10.935 66.580 1.00 39.69 194 SER A C 1
ATOM 1582 O O . SER A 1 194 ? -70.719 11.342 65.731 1.00 39.69 194 SER A O 1
ATOM 1584 N N . SER A 1 195 ? -72.823 11.027 66.404 1.00 47.75 195 SER A N 1
ATOM 1585 C CA . SER A 1 195 ? -73.472 11.823 65.375 1.00 47.75 195 SER A CA 1
ATOM 1586 C C . SER A 1 195 ? -73.599 13.266 65.860 1.00 47.75 195 SER A C 1
ATOM 1588 O O . SER A 1 195 ? -74.480 13.549 66.672 1.00 47.75 195 SER A O 1
ATOM 1590 N N . GLU A 1 196 ? -72.789 14.183 65.331 1.00 48.38 196 GLU A N 1
ATOM 1591 C CA . GLU A 1 196 ? -73.062 15.620 65.438 1.00 48.38 196 GLU A CA 1
ATOM 1592 C C . GLU A 1 196 ? -72.945 16.345 64.084 1.00 48.38 196 GLU A C 1
ATOM 1594 O O . GLU A 1 196 ? -72.059 16.046 63.279 1.00 48.38 196 GLU A O 1
ATOM 1599 N N . PRO A 1 197 ? -73.874 17.277 63.793 1.00 50.41 197 PRO A N 1
ATOM 1600 C CA . PRO A 1 197 ? -74.003 17.906 62.487 1.00 50.41 197 PRO A CA 1
ATOM 1601 C C . PRO A 1 197 ? -73.029 19.079 62.311 1.00 50.41 197 PRO A C 1
ATOM 1603 O O . PRO A 1 197 ? -72.964 19.992 63.134 1.00 50.41 197 PRO A O 1
ATOM 1606 N N . VAL A 1 198 ? -72.330 19.102 61.174 1.00 43.91 198 VAL A N 1
ATOM 1607 C CA . VAL A 1 198 ? -71.456 20.210 60.771 1.00 43.91 198 VAL A CA 1
ATOM 1608 C C . VAL A 1 198 ? -72.303 21.416 60.352 1.00 43.91 198 VAL A C 1
ATOM 1610 O O . VAL A 1 198 ? -72.969 21.402 59.316 1.00 43.91 198 VAL A O 1
ATOM 1613 N N . LYS A 1 199 ? -72.255 22.465 61.178 1.00 43.19 199 LYS A N 1
ATOM 1614 C CA . LYS A 1 199 ? -72.725 23.821 60.878 1.00 43.19 199 LYS A CA 1
ATOM 1615 C C . LYS A 1 199 ? -71.615 24.659 60.239 1.00 43.19 199 LYS A C 1
ATOM 1617 O O . LYS A 1 199 ? -70.496 24.700 60.733 1.00 43.19 199 LYS A O 1
ATOM 1622 N N . ASP A 1 200 ? -72.030 25.369 59.197 1.00 40.78 200 ASP A N 1
ATOM 1623 C CA . ASP A 1 200 ? -71.669 26.735 58.812 1.00 40.78 200 ASP A CA 1
ATOM 1624 C C . ASP A 1 200 ? -70.207 27.127 58.506 1.00 40.78 200 ASP A C 1
ATOM 1626 O O . ASP A 1 200 ? -69.339 27.310 59.354 1.00 40.78 200 ASP A O 1
ATOM 1630 N N . ARG A 1 201 ? -70.045 27.409 57.206 1.00 45.56 201 ARG A N 1
ATOM 1631 C CA . ARG A 1 201 ? -69.216 28.437 56.545 1.00 45.56 201 ARG A CA 1
ATOM 1632 C C . ARG A 1 201 ? -69.027 29.720 57.387 1.00 45.56 201 ARG A C 1
ATOM 1634 O O . ARG A 1 201 ? -69.956 30.139 58.074 1.00 45.56 201 ARG A O 1
ATOM 1641 N N . PRO A 1 202 ? -67.899 30.437 57.226 1.00 50.81 202 PRO A N 1
ATOM 1642 C CA . PRO A 1 202 ? -67.842 31.547 56.246 1.00 50.81 202 PRO A CA 1
ATOM 1643 C C . PRO A 1 202 ? -66.477 31.592 55.513 1.00 50.81 202 PRO A C 1
ATOM 1645 O O . PRO A 1 202 ? -65.445 31.283 56.087 1.00 50.81 202 PRO A O 1
ATOM 1648 N N . GLU A 1 203 ? -66.381 31.705 54.187 1.00 43.38 203 GLU A N 1
ATOM 1649 C CA . GLU A 1 203 ? -66.441 32.902 53.322 1.00 43.38 203 GLU A CA 1
ATOM 1650 C C . GLU A 1 203 ? -65.490 34.068 53.684 1.00 43.38 203 GLU A C 1
ATOM 1652 O O . GLU A 1 203 ? -65.529 34.561 54.808 1.00 43.38 203 GLU A O 1
ATOM 1657 N N . LYS A 1 204 ? -64.774 34.553 52.640 1.00 41.72 204 LYS A N 1
ATOM 1658 C CA . LYS A 1 204 ? -63.892 35.747 52.490 1.00 41.72 204 LYS A CA 1
ATOM 1659 C C . LYS A 1 204 ? -62.378 35.447 52.572 1.00 41.72 204 LYS A C 1
ATOM 1661 O O . LYS A 1 204 ? -61.960 34.738 53.466 1.00 41.72 204 LYS A O 1
ATOM 1666 N N . VAL A 1 205 ? -61.473 35.939 51.710 1.00 39.34 205 VAL A N 1
ATOM 1667 C CA . VAL A 1 205 ? -61.470 37.039 50.716 1.00 39.34 205 VAL A CA 1
ATOM 1668 C C . VAL A 1 205 ? -60.161 36.929 49.880 1.00 39.34 205 VAL A C 1
ATOM 1670 O O . VAL A 1 205 ? -59.119 36.600 50.437 1.00 39.34 205 VAL A O 1
ATOM 1673 N N . ALA A 1 206 ? -60.212 37.164 48.560 1.00 41.38 206 ALA A N 1
ATOM 1674 C CA . ALA A 1 206 ? -59.061 37.527 47.688 1.00 41.38 206 ALA A CA 1
ATOM 1675 C C . ALA A 1 206 ? -58.845 39.067 47.744 1.00 41.38 206 ALA A C 1
ATOM 1677 O O . ALA A 1 206 ? -59.705 39.690 48.365 1.00 41.38 206 ALA A O 1
ATOM 1678 N N . PRO A 1 207 ? -57.886 39.765 47.075 1.00 60.97 207 PRO A N 1
ATOM 1679 C CA . PRO A 1 207 ? -56.875 39.406 46.053 1.00 60.97 207 PRO A CA 1
ATOM 1680 C C . PRO A 1 207 ? -55.462 39.990 46.417 1.00 60.97 207 PRO A C 1
ATOM 1682 O O . PRO A 1 207 ? -55.269 40.417 47.545 1.00 60.97 207 PRO A O 1
ATOM 1685 N N . GLU A 1 208 ? -54.370 39.915 45.641 1.00 38.97 208 GLU A N 1
ATOM 1686 C CA . GLU A 1 208 ? -54.016 40.764 44.485 1.00 38.97 208 GLU A CA 1
ATOM 1687 C C . GLU A 1 208 ? -52.663 40.367 43.846 1.00 38.97 208 GLU A C 1
ATOM 1689 O O . GLU A 1 208 ? -51.832 39.659 44.407 1.00 38.97 208 GLU A O 1
ATOM 1694 N N . SER A 1 209 ? -52.512 40.874 42.627 1.00 48.19 209 SER A N 1
ATOM 1695 C CA . SER A 1 209 ? -51.527 40.720 41.556 1.00 48.19 209 SER A CA 1
ATOM 1696 C C . SER A 1 209 ? -50.119 41.305 41.752 1.00 48.19 209 SER A C 1
ATOM 1698 O O . SER A 1 209 ? -49.964 42.373 42.332 1.00 48.19 209 SER A O 1
ATOM 1700 N N . ALA A 1 210 ? -49.152 40.733 41.021 1.00 39.97 210 ALA A N 1
ATOM 1701 C CA . ALA A 1 210 ? -48.083 41.443 40.293 1.00 39.97 210 ALA A CA 1
ATOM 1702 C C . ALA A 1 210 ? -47.620 40.526 39.133 1.00 39.97 210 ALA A C 1
ATOM 1704 O O . ALA A 1 210 ? -47.106 39.442 39.376 1.00 39.97 210 ALA A O 1
ATOM 1705 N N . VAL A 1 211 ? -48.074 40.703 37.887 1.00 43.53 211 VAL A N 1
ATOM 1706 C CA . VAL A 1 211 ? -47.518 41.554 36.809 1.00 43.53 211 VAL A CA 1
ATOM 1707 C C . VAL A 1 211 ? -45.987 41.523 36.719 1.00 43.53 211 VAL A C 1
ATOM 1709 O O . VAL A 1 211 ? -45.328 42.083 37.581 1.00 43.53 211 VAL A O 1
ATOM 1712 N N . ILE A 1 212 ? -45.447 40.959 35.629 1.00 37.22 212 ILE A N 1
ATOM 1713 C CA . ILE A 1 212 ? -44.487 41.618 34.721 1.00 37.22 212 ILE A CA 1
ATOM 1714 C C . ILE A 1 212 ? -44.578 40.948 33.339 1.00 37.22 212 ILE A C 1
ATOM 1716 O O . ILE A 1 212 ? -44.525 39.730 33.187 1.00 37.22 212 ILE A O 1
ATOM 1720 N N . SER A 1 213 ? -44.755 41.814 32.348 1.00 40.16 213 SER A N 1
ATOM 1721 C CA . SER A 1 213 ? -44.852 41.586 30.910 1.00 40.16 213 SER A CA 1
ATOM 1722 C C . SER A 1 213 ? -43.496 41.313 30.255 1.00 40.16 213 SER A C 1
ATOM 1724 O O . SER A 1 213 ? -42.490 41.845 30.710 1.00 40.16 213 SER A O 1
ATOM 1726 N N . LEU A 1 214 ? -43.500 40.671 29.081 1.00 38.16 214 LEU A N 1
ATOM 1727 C CA . LEU A 1 214 ? -42.654 41.080 27.951 1.00 38.16 214 LEU A CA 1
ATOM 1728 C C . LEU A 1 214 ? -43.306 40.674 26.619 1.00 38.16 214 LEU A C 1
ATOM 1730 O O . LEU A 1 214 ? -43.650 39.519 26.380 1.00 38.16 214 LEU A O 1
ATOM 1734 N N . SER A 1 215 ? -43.516 41.688 25.782 1.00 36.38 215 SER A N 1
ATOM 1735 C CA . SER A 1 215 ? -44.190 41.646 24.485 1.00 36.38 215 SER A CA 1
ATOM 1736 C C . SER A 1 215 ? -43.248 41.314 23.322 1.00 36.38 215 SER A C 1
ATOM 1738 O O . SER A 1 215 ? -42.134 41.816 23.270 1.00 36.38 215 SER A O 1
ATOM 1740 N N . SER A 1 216 ? -43.816 40.617 22.328 1.00 39.41 216 SER A N 1
ATOM 1741 C CA . SER A 1 216 ? -43.665 40.776 20.863 1.00 39.41 216 SER A CA 1
ATOM 1742 C C . SER A 1 216 ? -42.276 40.823 20.198 1.00 39.41 216 SER A C 1
ATOM 1744 O O . SER A 1 216 ? -41.586 41.834 20.283 1.00 39.41 216 SER A O 1
ATOM 1746 N N . ARG A 1 217 ? -42.047 39.895 19.247 1.00 36.91 217 ARG A N 1
ATOM 1747 C CA . ARG A 1 217 ? -42.046 40.202 17.792 1.00 36.91 217 ARG A CA 1
ATOM 1748 C C . ARG A 1 217 ? -42.039 38.945 16.890 1.00 36.91 217 ARG A C 1
ATOM 1750 O O . ARG A 1 217 ? -41.230 38.046 17.064 1.00 36.91 217 ARG A O 1
ATOM 1757 N N . LYS A 1 218 ? -42.957 38.954 15.907 1.00 39.56 218 LYS A N 1
ATOM 1758 C CA . LYS A 1 218 ? -42.905 38.318 14.562 1.00 39.56 218 LYS A CA 1
ATOM 1759 C C . LYS A 1 218 ? -41.513 38.528 13.923 1.00 39.56 218 LYS A C 1
ATOM 1761 O O . LYS A 1 218 ? -40.909 39.548 14.226 1.00 39.56 218 LYS A O 1
ATOM 1766 N N . SER A 1 219 ? -40.954 37.739 13.008 1.00 43.50 219 SER A N 1
ATOM 1767 C CA . SER A 1 219 ? -41.406 36.724 12.042 1.00 43.50 219 SER A CA 1
ATOM 1768 C C . SER A 1 219 ? -40.142 36.180 11.362 1.00 43.50 219 SER A C 1
ATOM 1770 O O . SER A 1 219 ? -39.260 36.989 11.115 1.00 43.50 219 SER A O 1
ATOM 1772 N N . GLU A 1 220 ? -40.095 34.903 10.977 1.00 37.09 220 GLU A N 1
ATOM 1773 C CA . GLU A 1 220 ? -39.710 34.467 9.619 1.00 37.09 220 GLU A CA 1
ATOM 1774 C C . GLU A 1 220 ? -39.759 32.939 9.525 1.00 37.09 220 GLU A C 1
ATOM 1776 O O . GLU A 1 220 ? -39.009 32.197 10.150 1.00 37.09 220 GLU A O 1
ATOM 1781 N N . THR A 1 221 ? -40.734 32.473 8.755 1.00 48.06 221 THR A N 1
ATOM 1782 C CA . THR A 1 221 ? -40.791 31.128 8.199 1.00 48.06 221 THR A CA 1
ATOM 1783 C C . THR A 1 221 ? -39.679 30.968 7.169 1.00 48.06 221 THR A C 1
ATOM 1785 O O . THR A 1 221 ? -39.865 31.352 6.016 1.00 48.06 221 THR A O 1
ATOM 1788 N N . GLU A 1 222 ? -38.582 30.323 7.549 1.00 38.66 222 GLU A N 1
ATOM 1789 C CA . GLU A 1 222 ? -37.726 29.608 6.604 1.00 38.66 222 GLU A CA 1
ATOM 1790 C C . GLU A 1 222 ? -37.933 28.107 6.789 1.00 38.66 222 GLU A C 1
ATOM 1792 O O . GLU A 1 222 ? -37.668 27.511 7.832 1.00 38.66 222 GLU A O 1
ATOM 1797 N N . ARG A 1 223 ? -38.508 27.500 5.751 1.00 44.47 223 ARG A N 1
ATOM 1798 C CA . ARG A 1 223 ? -38.653 26.053 5.624 1.00 44.47 223 ARG A CA 1
ATOM 1799 C C . ARG A 1 223 ? -37.253 25.452 5.464 1.00 44.47 223 ARG A C 1
ATOM 1801 O O . ARG A 1 223 ? -36.512 25.944 4.614 1.00 44.47 223 ARG A O 1
ATOM 1808 N N . PRO A 1 224 ? -36.900 24.363 6.163 1.00 37.06 224 PRO A N 1
ATOM 1809 C CA . PRO A 1 224 ? -35.681 23.645 5.834 1.00 37.06 224 PRO A CA 1
ATOM 1810 C C . PRO A 1 224 ? -35.823 23.040 4.432 1.00 37.06 224 PRO A C 1
ATOM 1812 O O . PRO A 1 224 ? -36.770 22.303 4.140 1.00 37.06 224 PRO A O 1
ATOM 1815 N N . ILE A 1 225 ? -34.886 23.393 3.552 1.00 43.16 225 ILE A N 1
ATOM 1816 C CA . ILE A 1 225 ? -34.743 22.801 2.226 1.00 43.16 225 ILE A CA 1
ATOM 1817 C C . ILE A 1 225 ? -34.433 21.317 2.420 1.00 43.16 225 ILE A C 1
ATOM 1819 O O . ILE A 1 225 ? -33.397 20.933 2.961 1.00 43.16 225 ILE A O 1
ATOM 1823 N N . ARG A 1 226 ? -35.375 20.482 1.988 1.00 39.91 226 ARG A N 1
ATOM 1824 C CA . ARG A 1 226 ? -35.236 19.034 1.905 1.00 39.91 226 ARG A CA 1
ATOM 1825 C C . ARG A 1 226 ? -34.358 18.732 0.688 1.00 39.91 226 ARG A C 1
ATOM 1827 O O . ARG A 1 226 ? -34.847 18.744 -0.437 1.00 39.91 226 ARG A O 1
ATOM 1834 N N . TYR A 1 227 ? -33.067 18.503 0.904 1.00 38.94 227 TYR A N 1
ATOM 1835 C CA . TYR A 1 227 ? -32.223 17.874 -0.107 1.00 38.94 227 TYR A CA 1
ATOM 1836 C C . TYR A 1 227 ? -32.412 16.362 0.005 1.00 38.94 227 TYR A C 1
ATOM 1838 O O . TYR A 1 227 ? -31.913 15.721 0.927 1.00 38.94 227 TYR A O 1
ATOM 1846 N N . GLU A 1 228 ? -33.182 15.797 -0.922 1.00 43.34 228 GLU A N 1
ATOM 1847 C CA . GLU A 1 228 ? -33.148 14.368 -1.216 1.00 43.34 228 GLU A CA 1
ATOM 1848 C C . GLU A 1 228 ? -31.843 14.070 -1.965 1.00 43.34 228 GLU A C 1
ATOM 1850 O O . GLU A 1 228 ? -31.790 14.049 -3.192 1.00 43.34 228 GLU A O 1
ATOM 1855 N N . THR A 1 229 ? -30.753 13.882 -1.226 1.00 36.69 229 THR A N 1
ATOM 1856 C CA . THR A 1 229 ? -29.550 13.234 -1.751 1.00 36.69 229 THR A CA 1
ATOM 1857 C C . THR A 1 229 ? -29.697 11.738 -1.534 1.00 36.69 229 THR A C 1
ATOM 1859 O O . THR A 1 229 ? -29.672 11.248 -0.407 1.00 36.69 229 THR A O 1
ATOM 1862 N N . GLY A 1 230 ? -29.899 11.017 -2.637 1.00 33.53 230 GLY A N 1
ATOM 1863 C CA . GLY A 1 230 ? -29.948 9.565 -2.655 1.00 33.53 230 GLY A CA 1
ATOM 1864 C C . GLY A 1 230 ? -28.736 8.954 -1.954 1.00 33.53 230 GLY A C 1
ATOM 1865 O O . GLY A 1 230 ? -27.593 9.346 -2.193 1.00 33.53 230 GLY A O 1
ATOM 1866 N N . ASN A 1 231 ? -29.018 7.969 -1.104 1.00 36.69 231 ASN A N 1
ATOM 1867 C CA . ASN A 1 231 ? -28.043 7.061 -0.523 1.00 36.69 231 ASN A CA 1
ATOM 1868 C C . ASN A 1 231 ? -27.144 6.472 -1.621 1.00 36.69 231 ASN A C 1
ATOM 1870 O O . ASN A 1 231 ? -27.526 5.543 -2.330 1.00 36.69 231 ASN A O 1
ATOM 1874 N N . ARG A 1 232 ? -25.913 6.969 -1.710 1.00 38.53 232 ARG A N 1
ATOM 1875 C CA . ARG A 1 232 ? -24.758 6.127 -2.008 1.00 38.53 232 ARG A CA 1
ATOM 1876 C C . ARG A 1 232 ? -23.910 6.102 -0.753 1.00 38.53 232 ARG A C 1
ATOM 1878 O O . ARG A 1 232 ? -23.219 7.066 -0.442 1.00 38.53 232 ARG A O 1
ATOM 1885 N N . VAL A 1 233 ? -24.014 4.993 -0.033 1.00 31.36 233 VAL A N 1
ATOM 1886 C CA . VAL A 1 233 ? -23.039 4.592 0.975 1.00 31.36 233 VAL A CA 1
ATOM 1887 C C . VAL A 1 233 ? -21.735 4.354 0.217 1.00 31.36 233 VAL A C 1
ATOM 1889 O O . VAL A 1 233 ? -21.570 3.331 -0.436 1.00 31.36 233 VAL A O 1
ATOM 1892 N N . TYR A 1 234 ? -20.852 5.347 0.211 1.00 32.28 234 TYR A N 1
ATOM 1893 C CA . TYR A 1 234 ? -19.433 5.088 0.031 1.00 32.28 234 TYR A CA 1
ATO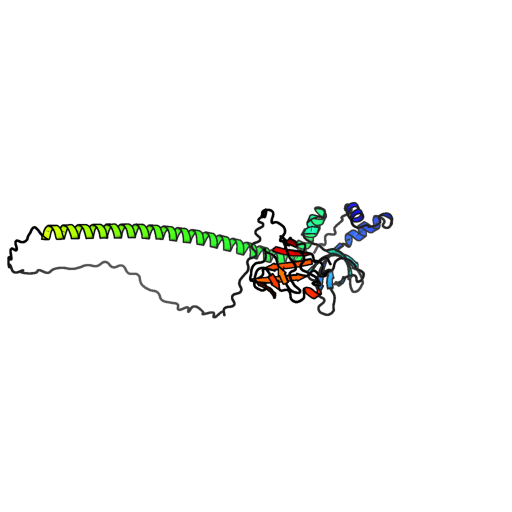M 1894 C C . TYR A 1 234 ? -18.890 4.839 1.432 1.00 32.28 234 TYR A C 1
ATOM 1896 O O . TYR A 1 234 ? -18.750 5.773 2.220 1.00 32.28 234 TYR A O 1
ATOM 1904 N N . GLU A 1 235 ? -18.641 3.571 1.750 1.00 32.28 235 GLU A N 1
ATOM 1905 C CA . GLU A 1 235 ? -17.791 3.194 2.873 1.00 32.28 235 GLU A CA 1
ATOM 1906 C C . GLU A 1 235 ? -16.403 3.785 2.624 1.00 32.28 235 GLU A C 1
ATOM 1908 O O . GLU A 1 235 ? -15.613 3.321 1.801 1.00 32.28 235 GLU A O 1
ATOM 1913 N N . SER A 1 236 ? -16.137 4.897 3.299 1.00 32.81 236 SER A N 1
ATOM 1914 C CA . SER A 1 236 ? -14.831 5.525 3.350 1.00 32.81 236 SER A CA 1
ATOM 1915 C C . SER A 1 236 ? -13.905 4.650 4.194 1.00 32.81 236 SER A C 1
ATOM 1917 O O . SER A 1 236 ? -13.899 4.746 5.422 1.00 32.81 236 SER A O 1
ATOM 1919 N N . TYR A 1 237 ? -13.107 3.808 3.542 1.00 34.66 237 TYR A N 1
ATOM 1920 C CA . TYR A 1 237 ? -11.928 3.220 4.167 1.00 34.66 237 TYR A CA 1
ATOM 1921 C C . TYR A 1 237 ? -10.923 4.339 4.467 1.00 34.66 237 TYR A C 1
ATOM 1923 O O . TYR A 1 237 ? -10.297 4.904 3.571 1.00 34.66 237 TYR A O 1
ATOM 1931 N N . SER A 1 238 ? -10.798 4.676 5.749 1.00 32.81 238 SER A N 1
ATOM 1932 C CA . SER A 1 238 ? -9.694 5.466 6.291 1.00 32.81 238 SER A CA 1
ATOM 1933 C C . SER A 1 238 ? -8.409 4.631 6.224 1.00 32.81 238 SER A C 1
ATOM 1935 O O . SER A 1 238 ? -8.368 3.554 6.825 1.00 32.81 238 SER A O 1
ATOM 1937 N N . PRO A 1 239 ? -7.335 5.078 5.545 1.00 37.81 239 PRO A N 1
ATOM 1938 C CA . PRO A 1 239 ? -6.032 4.470 5.714 1.00 37.81 239 PRO A CA 1
ATOM 1939 C C . PRO A 1 239 ? -5.425 5.047 6.995 1.00 37.81 239 PRO A C 1
ATOM 1941 O O . PRO A 1 239 ? -4.624 5.984 6.956 1.00 37.81 239 PRO A O 1
ATOM 1944 N N . ARG A 1 240 ? -5.795 4.482 8.150 1.00 36.03 240 ARG A N 1
ATOM 1945 C CA . ARG A 1 240 ? -4.950 4.584 9.342 1.00 36.03 240 ARG A CA 1
ATOM 1946 C C . ARG A 1 240 ? -3.653 3.844 9.040 1.00 36.03 240 ARG A C 1
ATOM 1948 O O . ARG A 1 240 ? -3.537 2.639 9.237 1.00 36.03 240 ARG A O 1
ATOM 1955 N N . VAL A 1 241 ? -2.669 4.595 8.558 1.00 39.88 241 VAL A N 1
ATOM 1956 C CA . VAL A 1 241 ? -1.256 4.244 8.670 1.00 39.88 241 VAL A CA 1
ATOM 1957 C C . VAL A 1 241 ? -0.914 4.356 10.154 1.00 39.88 241 VAL A C 1
ATOM 1959 O O . VAL A 1 241 ? -0.426 5.375 10.628 1.00 39.88 241 VAL A O 1
ATOM 1962 N N . GLN A 1 242 ? -1.257 3.318 10.913 1.00 37.22 242 GLN A N 1
ATOM 1963 C CA . GLN A 1 242 ? -0.556 3.019 12.148 1.00 37.22 242 GLN A CA 1
ATOM 1964 C C . GLN A 1 242 ? 0.708 2.269 11.746 1.00 37.22 242 GLN A C 1
ATOM 1966 O O . GLN A 1 242 ? 0.692 1.060 11.520 1.00 37.22 242 GLN A O 1
ATOM 1971 N N . GLU A 1 243 ? 1.812 3.007 11.668 1.00 38.81 243 GLU A N 1
ATOM 1972 C CA . GLU A 1 243 ? 3.146 2.460 11.902 1.00 38.81 243 GLU A CA 1
ATOM 1973 C C . GLU A 1 243 ? 3.211 1.974 13.356 1.00 38.81 243 GLU A C 1
ATOM 1975 O O . GLU A 1 243 ? 3.802 2.591 14.237 1.00 38.81 243 GLU A O 1
ATOM 1980 N N . MET A 1 244 ? 2.549 0.856 13.633 1.00 30.62 244 MET A N 1
ATOM 1981 C CA . MET A 1 244 ? 2.950 0.002 14.730 1.00 30.62 244 MET A CA 1
ATOM 1982 C C . MET A 1 244 ? 3.947 -0.977 14.137 1.00 30.62 244 MET A C 1
ATOM 1984 O O . MET A 1 244 ? 3.596 -1.833 13.324 1.00 30.62 244 MET A O 1
ATOM 1988 N N . PHE A 1 245 ? 5.204 -0.841 14.554 1.00 33.84 245 PHE A N 1
ATOM 1989 C CA . PHE A 1 245 ? 6.152 -1.942 14.570 1.00 33.84 245 PHE A CA 1
ATOM 1990 C C . PHE A 1 245 ? 5.548 -3.057 15.431 1.00 33.84 245 PHE A C 1
ATOM 1992 O O . PHE A 1 245 ? 5.87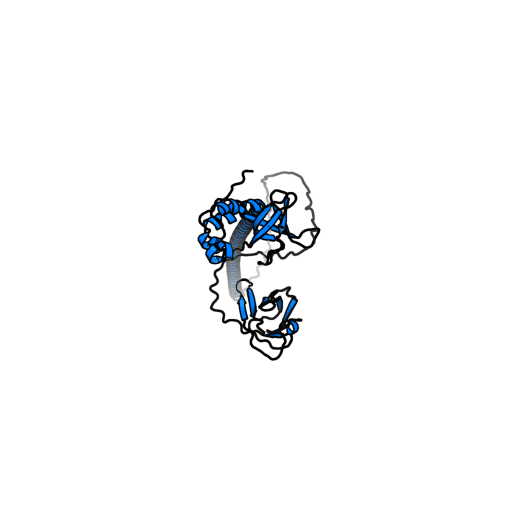7 -3.215 16.604 1.00 33.84 245 PHE A O 1
ATOM 1999 N N . PHE A 1 246 ? 4.622 -3.822 14.857 1.00 32.75 246 PHE A N 1
ATOM 2000 C CA . PHE A 1 246 ? 4.286 -5.127 15.371 1.00 32.75 246 PHE A CA 1
ATOM 2001 C C . PHE A 1 246 ? 5.551 -5.957 15.190 1.00 32.75 246 PHE A C 1
ATOM 2003 O O . PHE A 1 246 ? 5.867 -6.424 14.093 1.00 32.75 246 PHE A O 1
ATOM 2010 N N . SER A 1 247 ? 6.288 -6.145 16.282 1.00 31.28 247 SER A N 1
ATOM 2011 C CA . SER A 1 247 ? 7.046 -7.369 16.477 1.00 31.28 247 SER A CA 1
ATOM 2012 C C . SER A 1 247 ? 6.026 -8.507 16.491 1.00 31.28 247 SER A C 1
ATOM 2014 O O . SER A 1 247 ? 5.561 -8.964 17.533 1.00 31.28 247 SER A O 1
ATOM 2016 N N . TYR A 1 248 ? 5.586 -8.905 15.296 1.00 41.19 248 TYR A N 1
ATOM 2017 C CA . TYR A 1 248 ? 4.710 -10.045 15.140 1.00 41.19 248 TYR A CA 1
ATOM 2018 C C . TYR A 1 248 ? 5.440 -11.234 15.781 1.00 41.19 248 TYR A C 1
ATOM 2020 O O . TYR A 1 248 ? 6.593 -11.492 15.411 1.00 41.19 248 TYR A O 1
ATOM 2028 N N . PRO A 1 249 ? 4.834 -11.918 16.770 1.00 40.19 249 PRO A N 1
ATOM 2029 C CA . PRO A 1 249 ? 5.435 -13.101 17.374 1.00 40.19 249 PRO A CA 1
ATOM 2030 C C . PRO A 1 249 ? 5.795 -14.029 16.229 1.00 40.19 249 PRO A C 1
ATOM 2032 O O . PRO A 1 249 ? 4.915 -14.274 15.418 1.00 40.19 249 PRO A O 1
ATOM 2035 N N . HIS A 1 250 ? 7.062 -14.447 16.122 1.00 41.94 250 HIS A N 1
ATOM 2036 C CA . HIS A 1 250 ? 7.613 -15.255 15.030 1.00 41.94 250 HIS A CA 1
ATOM 2037 C C . HIS A 1 250 ? 6.568 -16.213 14.434 1.00 41.94 250 HIS A C 1
ATOM 2039 O O . HIS A 1 250 ? 6.411 -17.343 14.903 1.00 41.94 250 HIS A O 1
ATOM 2045 N N . PHE A 1 251 ? 5.804 -15.745 13.439 1.00 50.59 251 PHE A N 1
ATOM 2046 C CA . PHE A 1 251 ? 4.748 -16.554 12.858 1.00 50.59 251 PHE A CA 1
ATOM 2047 C C . PHE A 1 251 ? 5.495 -17.585 12.045 1.00 50.59 251 PHE A C 1
ATOM 2049 O O . PHE A 1 251 ? 6.207 -17.243 11.100 1.00 50.59 251 PHE A O 1
ATOM 2056 N N . LYS A 1 252 ? 5.389 -18.844 12.471 1.00 67.69 252 LYS A N 1
ATOM 2057 C CA . LYS A 1 252 ? 5.860 -19.970 11.675 1.00 67.69 252 LYS A CA 1
ATOM 2058 C C . LYS A 1 252 ? 5.344 -19.763 10.255 1.00 67.69 252 LYS A C 1
ATOM 2060 O O . LYS A 1 252 ? 4.169 -19.435 10.078 1.00 67.69 252 LYS A O 1
ATOM 2065 N N . ASN A 1 253 ? 6.235 -19.914 9.279 1.00 79.00 253 ASN A N 1
ATOM 2066 C CA . ASN A 1 253 ? 5.865 -19.817 7.875 1.00 79.00 253 ASN A CA 1
ATOM 2067 C C . ASN A 1 253 ? 4.626 -20.690 7.632 1.00 79.00 253 ASN A C 1
ATOM 2069 O O . ASN A 1 253 ? 4.615 -21.846 8.074 1.00 79.00 253 ASN A O 1
ATOM 2073 N N . PRO A 1 254 ? 3.568 -20.138 7.013 1.00 86.62 254 PRO A N 1
ATOM 2074 C CA . PRO A 1 254 ? 2.326 -20.866 6.829 1.00 86.62 254 PRO A CA 1
ATOM 2075 C C . PRO A 1 254 ? 2.606 -22.113 5.995 1.00 86.62 254 PRO A C 1
ATOM 2077 O O . PRO A 1 254 ? 3.243 -22.045 4.944 1.00 86.62 254 PRO A O 1
ATOM 2080 N N . ILE A 1 255 ? 2.138 -23.264 6.471 1.00 92.38 255 ILE A N 1
ATOM 2081 C CA . ILE A 1 255 ? 2.237 -24.507 5.711 1.00 92.38 255 ILE A CA 1
ATOM 2082 C C . ILE A 1 255 ? 1.151 -24.448 4.644 1.00 92.38 255 ILE A C 1
ATOM 2084 O O . ILE A 1 255 ? -0.044 -24.410 4.954 1.00 92.38 255 ILE A O 1
ATOM 2088 N N . VAL A 1 256 ? 1.575 -24.398 3.387 1.00 95.81 256 VAL A N 1
ATOM 2089 C CA . VAL A 1 256 ? 0.688 -24.358 2.228 1.00 95.81 256 VAL A CA 1
ATOM 2090 C C . VAL A 1 256 ? 0.861 -25.656 1.463 1.00 95.81 256 VAL A C 1
ATOM 2092 O O . VAL A 1 256 ? 1.979 -26.052 1.151 1.00 95.81 256 VAL A O 1
ATOM 2095 N N . LYS A 1 257 ? -0.245 -26.326 1.156 1.00 96.06 257 LYS A N 1
ATOM 2096 C CA . LYS A 1 257 ? -0.251 -27.601 0.446 1.00 96.06 257 LYS A CA 1
ATOM 2097 C C . LYS A 1 257 ? -1.051 -27.494 -0.830 1.00 96.06 257 LYS A C 1
ATOM 2099 O O . LYS A 1 257 ? -2.159 -26.957 -0.858 1.00 96.06 257 LYS A O 1
ATOM 2104 N N . ARG A 1 258 ? -0.510 -28.059 -1.895 1.00 95.62 258 ARG A N 1
ATOM 2105 C CA . ARG A 1 258 ? -1.255 -28.322 -3.112 1.00 95.62 258 ARG A CA 1
ATOM 2106 C C . ARG A 1 258 ? -2.051 -29.607 -2.905 1.00 95.62 258 ARG A C 1
ATOM 2108 O O . ARG A 1 258 ? -1.439 -30.647 -2.731 1.00 95.62 258 ARG A O 1
ATOM 2115 N N . VAL A 1 259 ? -3.382 -29.531 -2.915 1.00 96.56 259 VAL A N 1
ATOM 2116 C CA . VAL A 1 259 ? -4.265 -30.685 -2.613 1.00 96.56 259 VAL A CA 1
ATOM 2117 C C . VAL A 1 259 ? -5.110 -31.143 -3.805 1.00 96.56 259 VAL A C 1
ATOM 2119 O O . VAL A 1 259 ? -5.812 -32.140 -3.739 1.00 96.56 259 VAL A O 1
ATOM 2122 N N . GLY A 1 260 ? -5.066 -30.426 -4.926 1.00 95.12 260 GLY A N 1
ATOM 2123 C CA . GLY A 1 260 ? -5.772 -30.840 -6.136 1.00 95.12 260 GLY A CA 1
ATOM 2124 C C . GLY A 1 260 ? -5.428 -29.966 -7.334 1.00 95.12 260 GLY A C 1
ATOM 2125 O O . GLY A 1 260 ? -4.647 -29.032 -7.186 1.00 95.12 260 GLY A O 1
ATOM 2126 N N . PRO A 1 261 ? -6.055 -30.178 -8.504 1.00 94.38 261 PRO A N 1
ATOM 2127 C CA . PRO A 1 261 ? -5.776 -29.409 -9.723 1.00 94.38 261 PRO A CA 1
ATOM 2128 C C . PRO A 1 261 ? -6.129 -27.921 -9.623 1.00 94.38 261 PRO A C 1
ATOM 2130 O O . PRO A 1 261 ? -5.578 -27.080 -10.327 1.00 94.38 261 PRO A O 1
ATOM 2133 N N . ARG A 1 262 ? -7.027 -27.543 -8.712 1.00 96.19 262 ARG A N 1
ATOM 2134 C CA . ARG A 1 262 ? -7.493 -26.152 -8.548 1.00 96.19 262 ARG A CA 1
ATOM 2135 C C . ARG A 1 262 ? -7.505 -25.693 -7.093 1.00 96.19 262 ARG A C 1
ATOM 2137 O O . ARG A 1 262 ? -7.831 -24.550 -6.826 1.00 96.19 262 ARG A O 1
ATOM 2144 N N . ALA A 1 263 ? -7.102 -26.559 -6.168 1.00 96.31 263 ALA A N 1
ATOM 2145 C CA . ALA A 1 263 ? -7.191 -26.313 -4.737 1.00 96.31 263 ALA A CA 1
ATOM 2146 C C . ALA A 1 263 ? -5.807 -26.144 -4.098 1.00 96.31 263 ALA A C 1
ATOM 2148 O O . ALA A 1 263 ? -4.876 -26.911 -4.382 1.00 96.31 263 ALA A O 1
ATOM 2149 N N . ILE A 1 264 ? -5.684 -25.147 -3.226 1.00 96.75 264 ILE A N 1
ATOM 2150 C CA . ILE A 1 264 ? -4.564 -24.989 -2.296 1.00 96.75 264 ILE A CA 1
ATOM 2151 C C . ILE A 1 264 ? -5.124 -24.944 -0.884 1.00 96.75 264 ILE A C 1
ATOM 2153 O O . ILE A 1 264 ? -6.029 -24.167 -0.601 1.00 96.75 264 ILE A O 1
ATOM 2157 N N . TYR A 1 265 ? -4.552 -25.752 -0.003 1.00 97.50 265 TYR A N 1
ATOM 2158 C CA . TYR A 1 265 ? -4.893 -25.807 1.406 1.00 97.50 265 TYR A CA 1
ATOM 2159 C C . TYR A 1 265 ? -3.856 -25.060 2.244 1.00 97.50 265 TYR A C 1
ATOM 2161 O O . TYR A 1 265 ? -2.652 -25.193 2.020 1.00 97.50 265 TYR A O 1
ATOM 2169 N N . SER A 1 266 ? -4.311 -24.323 3.249 1.00 96.44 266 SER A N 1
ATOM 2170 C CA . SER A 1 266 ? -3.460 -23.870 4.346 1.00 96.44 266 SER A CA 1
ATOM 2171 C C . SER A 1 266 ? -4.311 -23.661 5.581 1.00 96.44 266 SER A C 1
ATOM 2173 O O . SER A 1 266 ? -5.332 -22.991 5.504 1.00 96.44 266 SER A O 1
ATOM 2175 N N . GLU A 1 267 ? -3.854 -24.144 6.735 1.00 94.94 267 GLU A N 1
ATOM 2176 C CA . GLU A 1 267 ? -4.523 -23.920 8.027 1.00 94.94 267 GLU A CA 1
ATOM 2177 C C . GLU A 1 267 ? -4.678 -22.423 8.356 1.00 94.94 267 GLU A C 1
ATOM 2179 O O . GLU A 1 267 ? -5.556 -22.028 9.113 1.00 94.94 267 GLU A O 1
ATOM 2184 N N . SER A 1 268 ? -3.848 -21.570 7.746 1.00 93.38 268 SER A N 1
ATOM 2185 C CA . SER A 1 268 ? -3.921 -20.113 7.891 1.00 93.38 268 SER A CA 1
ATOM 2186 C C . SER A 1 268 ? -4.980 -19.436 7.011 1.00 93.38 268 SER A C 1
ATOM 2188 O O . SER A 1 268 ? -5.168 -18.227 7.134 1.00 93.38 268 SER A O 1
ATOM 2190 N N . PHE A 1 269 ? -5.635 -20.152 6.093 1.00 95.56 269 PHE A N 1
ATOM 2191 C CA . PHE A 1 269 ? -6.741 -19.585 5.323 1.00 95.56 269 PHE A CA 1
ATOM 2192 C C . PHE A 1 269 ? -8.025 -19.614 6.142 1.00 95.56 269 PHE A C 1
ATOM 2194 O O . PHE A 1 269 ? -8.299 -20.583 6.825 1.00 95.56 269 PHE A O 1
ATOM 2201 N N . GLU A 1 270 ? -8.834 -18.570 6.062 1.00 95.56 270 GLU A N 1
ATOM 2202 C CA . GLU A 1 270 ? -10.149 -18.499 6.694 1.00 95.56 270 GLU A CA 1
ATOM 2203 C C . GLU A 1 270 ? -11.216 -18.597 5.604 1.00 95.56 270 GLU A C 1
ATOM 2205 O O . GLU A 1 270 ? -10.950 -18.298 4.439 1.00 95.56 270 GLU A O 1
ATOM 2210 N N . ASP A 1 271 ? -12.434 -18.991 5.956 1.00 94.88 271 ASP A N 1
ATOM 2211 C CA . ASP A 1 271 ? -13.526 -19.006 4.984 1.00 94.88 271 ASP A CA 1
ATOM 2212 C C . ASP A 1 271 ? -13.854 -17.578 4.520 1.00 94.88 271 ASP A C 1
ATOM 2214 O O . ASP A 1 271 ? -13.855 -16.623 5.307 1.00 94.88 271 ASP A O 1
ATOM 2218 N N . GLY A 1 272 ? -14.100 -17.417 3.218 1.00 95.88 272 GLY A N 1
ATOM 2219 C CA . GLY A 1 272 ? -14.388 -16.113 2.623 1.00 95.88 272 GLY A CA 1
ATOM 2220 C C . GLY A 1 272 ? -13.848 -15.948 1.207 1.00 95.88 272 GLY A C 1
ATOM 2221 O O . GLY A 1 272 ? -13.686 -16.916 0.463 1.00 95.88 272 GLY A O 1
ATOM 2222 N N . ARG A 1 273 ? -13.596 -14.695 0.819 1.00 96.31 273 ARG A N 1
ATOM 2223 C CA . ARG A 1 273 ? -13.083 -14.334 -0.506 1.00 96.31 273 ARG A CA 1
ATOM 2224 C C . ARG A 1 273 ? -11.635 -13.856 -0.440 1.00 96.31 273 ARG A C 1
ATOM 2226 O O . ARG A 1 273 ? -11.172 -13.327 0.571 1.00 96.31 273 ARG A O 1
ATOM 2233 N N . TYR A 1 274 ? -10.910 -14.100 -1.525 1.00 97.25 274 TYR A N 1
ATOM 2234 C CA . TYR A 1 274 ? -9.478 -13.876 -1.648 1.00 97.25 274 TYR A CA 1
ATOM 2235 C C . TYR A 1 274 ? -9.137 -13.282 -3.014 1.00 97.25 274 TYR A C 1
ATOM 2237 O O . TYR A 1 274 ? -9.694 -13.673 -4.042 1.00 97.25 274 TYR A O 1
ATOM 2245 N N . PHE A 1 275 ? -8.175 -12.363 -3.029 1.00 96.56 275 PHE A N 1
ATOM 2246 C CA . PHE A 1 275 ? -7.454 -11.996 -4.239 1.00 96.56 275 PHE A CA 1
ATOM 2247 C C . PHE A 1 275 ? -6.244 -12.899 -4.411 1.00 96.56 275 PHE A C 1
ATOM 2249 O O . PHE A 1 275 ? -5.483 -13.137 -3.469 1.00 96.56 275 PHE A O 1
ATOM 2256 N N . VAL A 1 276 ? -6.060 -13.365 -5.640 1.00 96.06 276 VAL A N 1
ATOM 2257 C CA . VAL A 1 276 ? -4.904 -14.154 -6.041 1.00 96.06 276 VAL A CA 1
ATOM 2258 C C . VAL A 1 276 ? -4.185 -13.389 -7.134 1.00 96.06 276 VAL A C 1
ATOM 2260 O O . VAL A 1 276 ? -4.731 -13.180 -8.212 1.00 96.06 276 VAL A O 1
ATOM 2263 N N . HIS A 1 277 ? -2.958 -12.968 -6.852 1.00 95.00 277 HIS A N 1
ATOM 2264 C CA . HIS A 1 277 ? -2.113 -12.289 -7.822 1.00 95.00 277 HIS A CA 1
ATOM 2265 C C . HIS A 1 277 ? -0.913 -13.166 -8.156 1.00 95.00 277 HIS A C 1
ATOM 2267 O O . HIS A 1 277 ? -0.147 -13.549 -7.274 1.00 95.00 277 HIS A O 1
ATOM 2273 N N . VAL A 1 278 ? -0.717 -13.454 -9.437 1.00 93.69 278 VAL A N 1
ATOM 2274 C CA . VAL A 1 278 ? 0.417 -14.246 -9.920 1.00 93.69 278 VAL A CA 1
ATOM 2275 C C . VAL A 1 278 ? 1.431 -13.293 -10.531 1.00 93.69 278 VAL A C 1
ATOM 2277 O O . VAL A 1 278 ? 1.076 -12.413 -11.312 1.00 93.69 278 VAL A O 1
ATOM 2280 N N . SER A 1 279 ? 2.699 -13.429 -10.156 1.00 91.94 279 SER A N 1
ATOM 2281 C CA . SER A 1 279 ? 3.760 -12.593 -10.709 1.00 91.94 279 SER A CA 1
ATOM 2282 C C . SER A 1 279 ? 3.891 -12.795 -12.229 1.00 91.94 279 SER A C 1
ATOM 2284 O O . SER A 1 279 ? 3.640 -13.895 -12.728 1.00 91.94 279 SER A O 1
ATOM 2286 N N . PRO A 1 280 ? 4.361 -11.787 -12.991 1.00 90.44 280 PRO A N 1
ATOM 2287 C CA . PRO A 1 280 ? 4.526 -11.910 -14.445 1.00 90.44 280 PRO A CA 1
ATOM 2288 C C . PRO A 1 280 ? 5.429 -13.077 -14.869 1.00 90.44 280 PRO A C 1
ATOM 2290 O O . PRO A 1 280 ? 5.202 -13.714 -15.895 1.00 90.44 280 PRO A O 1
ATOM 2293 N N . ASN A 1 281 ? 6.432 -13.402 -14.045 1.00 88.81 281 ASN A N 1
ATOM 2294 C CA . ASN A 1 281 ? 7.335 -14.536 -14.260 1.00 88.81 281 ASN A CA 1
ATOM 2295 C C . ASN A 1 281 ? 6.737 -15.900 -13.851 1.00 88.81 281 ASN A C 1
ATOM 2297 O O . ASN A 1 281 ? 7.417 -16.910 -14.002 1.00 88.81 281 ASN A O 1
ATOM 2301 N N . LYS A 1 282 ? 5.504 -15.932 -13.322 1.00 91.81 282 LYS A N 1
ATOM 2302 C CA . LYS A 1 282 ? 4.765 -17.123 -12.862 1.00 91.81 282 LYS A CA 1
ATOM 2303 C C . LYS A 1 282 ? 5.448 -17.946 -11.765 1.00 91.81 282 LYS A C 1
ATOM 2305 O O . LYS A 1 282 ? 5.046 -19.076 -11.521 1.00 91.81 282 LYS A O 1
ATOM 2310 N N . LYS A 1 283 ? 6.456 -17.386 -11.092 1.00 92.81 283 LYS A N 1
ATOM 2311 C CA . LYS A 1 283 ? 7.186 -18.060 -10.005 1.00 92.81 283 LYS A CA 1
ATOM 2312 C C . LYS A 1 283 ? 6.606 -17.786 -8.624 1.00 92.81 283 LYS A C 1
ATOM 2314 O O . LYS A 1 283 ? 6.886 -18.525 -7.691 1.00 92.81 283 LYS A O 1
ATOM 2319 N N . LEU A 1 284 ? 5.836 -16.713 -8.470 1.00 93.69 284 LEU A N 1
ATOM 2320 C CA . LEU A 1 284 ? 5.279 -16.298 -7.190 1.00 93.69 284 LEU A CA 1
ATOM 2321 C C . LEU A 1 284 ? 3.780 -16.084 -7.329 1.00 93.69 284 LEU A C 1
ATOM 2323 O O . LEU A 1 284 ? 3.296 -15.539 -8.321 1.00 93.69 284 LEU A O 1
ATOM 2327 N N . MET A 1 285 ? 3.053 -16.474 -6.296 1.00 95.62 285 MET A N 1
ATOM 2328 C CA . MET A 1 285 ? 1.623 -16.250 -6.192 1.00 95.62 285 MET A CA 1
ATOM 2329 C C . MET A 1 285 ? 1.299 -15.685 -4.818 1.00 95.62 285 MET A C 1
ATOM 2331 O O . MET A 1 285 ? 1.609 -16.291 -3.801 1.00 95.62 285 MET A O 1
ATOM 2335 N N . LEU A 1 286 ? 0.672 -14.518 -4.786 1.00 96.12 286 LEU A N 1
ATOM 2336 C CA . LEU A 1 286 ? 0.207 -13.873 -3.570 1.00 96.12 286 LEU A CA 1
ATOM 2337 C C . LEU A 1 286 ? -1.278 -14.174 -3.378 1.00 96.12 286 LEU A C 1
ATOM 2339 O O . LEU A 1 286 ? -2.084 -13.859 -4.250 1.00 96.12 286 LEU A O 1
ATOM 2343 N N . ILE A 1 287 ? -1.630 -14.742 -2.228 1.00 96.69 287 ILE A N 1
ATOM 2344 C CA . ILE A 1 287 ? -3.007 -15.023 -1.817 1.00 96.69 287 ILE A CA 1
ATOM 2345 C C . ILE A 1 287 ? -3.340 -14.116 -0.629 1.00 96.69 287 ILE A C 1
ATOM 2347 O O . ILE A 1 287 ? -2.727 -14.231 0.435 1.00 96.69 287 ILE A O 1
ATOM 2351 N N . ARG A 1 288 ? -4.303 -13.205 -0.803 1.00 95.88 288 ARG A N 1
ATOM 2352 C CA . ARG A 1 288 ? -4.698 -12.213 0.210 1.00 95.88 288 ARG A CA 1
ATOM 2353 C C . ARG A 1 288 ? -6.200 -12.250 0.460 1.00 95.88 288 ARG A C 1
ATOM 2355 O O . ARG A 1 288 ? -6.965 -12.208 -0.500 1.00 95.88 288 ARG A O 1
ATOM 2362 N N . LYS A 1 289 ? -6.626 -12.281 1.727 1.00 95.44 289 LYS A N 1
ATOM 2363 C CA . LYS A 1 289 ? -8.050 -12.203 2.091 1.00 95.44 289 LYS A CA 1
ATOM 2364 C C . LYS A 1 289 ? -8.618 -10.841 1.684 1.00 95.44 289 LYS A C 1
ATOM 2366 O O . LYS A 1 289 ? -7.969 -9.816 1.889 1.00 95.44 289 LYS A O 1
ATOM 2371 N N . HIS A 1 290 ? -9.789 -10.832 1.058 1.00 95.56 290 HIS A N 1
ATOM 2372 C CA . HIS A 1 290 ? -10.473 -9.607 0.656 1.00 95.56 290 HIS A CA 1
ATOM 2373 C C . HIS A 1 290 ? -11.954 -9.870 0.390 1.00 95.56 290 HIS A C 1
ATOM 2375 O O . HIS A 1 290 ? -12.281 -10.812 -0.328 1.00 95.56 290 HIS A O 1
ATOM 2381 N N . ASP A 1 291 ? -12.840 -9.006 0.880 1.00 93.38 291 ASP A N 1
ATOM 2382 C CA . ASP A 1 291 ? -14.294 -9.209 0.785 1.00 93.38 291 ASP A CA 1
ATOM 2383 C C . ASP A 1 291 ? -14.816 -9.197 -0.661 1.00 93.38 291 ASP A C 1
ATOM 2385 O O . ASP A 1 291 ? -15.777 -9.887 -0.990 1.00 93.38 291 ASP A O 1
ATOM 2389 N N . GLU A 1 292 ? -14.128 -8.485 -1.556 1.00 94.19 292 GLU A N 1
ATOM 2390 C CA . GLU A 1 292 ? -14.413 -8.454 -3.001 1.00 94.19 292 GLU A CA 1
ATOM 2391 C C . GLU A 1 292 ? -13.530 -9.404 -3.832 1.00 94.19 292 GLU A C 1
ATOM 2393 O O . GLU A 1 292 ? -13.454 -9.280 -5.051 1.00 94.19 292 GLU A O 1
ATOM 2398 N N . GLY A 1 293 ? -12.830 -10.341 -3.187 1.00 92.50 293 GLY A N 1
ATOM 2399 C CA . GLY A 1 293 ? -11.941 -11.279 -3.870 1.00 92.50 293 GLY A CA 1
ATOM 2400 C C . GLY A 1 293 ? -12.644 -12.128 -4.937 1.00 92.50 293 GLY A C 1
ATOM 2401 O O . GLY A 1 293 ? -13.800 -12.520 -4.780 1.00 92.50 293 GLY A O 1
ATOM 2402 N N . GLU A 1 294 ? -11.931 -12.447 -6.016 1.00 94.75 294 GLU A N 1
ATOM 2403 C CA . GLU A 1 294 ? -12.445 -13.290 -7.108 1.00 94.75 294 GLU A CA 1
ATOM 2404 C C . GLU A 1 294 ? -12.476 -14.779 -6.740 1.00 94.75 294 GLU A C 1
ATOM 2406 O O . GLU A 1 294 ? -13.240 -15.563 -7.306 1.00 94.75 294 GLU A O 1
ATOM 2411 N N . VAL A 1 295 ? -11.627 -15.178 -5.793 1.00 96.12 295 VAL A N 1
ATOM 2412 C CA . VAL A 1 295 ? -11.412 -16.570 -5.420 1.00 96.12 295 VAL A CA 1
ATOM 2413 C C . VAL A 1 295 ? -12.074 -16.860 -4.083 1.00 96.12 295 VAL A C 1
ATOM 2415 O O . VAL A 1 295 ? -11.971 -16.076 -3.144 1.00 96.12 295 VAL A O 1
ATOM 2418 N N . PHE A 1 296 ? -12.728 -18.012 -3.975 1.00 95.94 296 PHE A N 1
ATOM 2419 C CA . PHE A 1 296 ? -13.376 -18.445 -2.742 1.00 95.94 296 PHE A CA 1
ATOM 2420 C C . PHE A 1 296 ? -12.473 -19.394 -1.956 1.00 95.94 296 PHE A C 1
ATOM 2422 O O . PHE A 1 296 ? -11.823 -20.271 -2.535 1.00 95.94 296 PHE A O 1
ATOM 2429 N N . CYS A 1 297 ? -12.469 -19.214 -0.638 1.00 96.81 297 CYS A N 1
ATOM 2430 C CA . CYS A 1 297 ? -11.914 -20.146 0.325 1.00 96.81 297 CYS A CA 1
ATOM 2431 C C . CYS A 1 297 ? -13.047 -20.807 1.106 1.00 96.81 297 CYS A C 1
ATOM 2433 O O . CYS A 1 297 ? -13.910 -20.111 1.649 1.00 96.81 297 CYS A O 1
ATOM 2435 N N . VAL A 1 298 ? -13.038 -22.137 1.147 1.00 95.56 298 VAL A N 1
ATOM 2436 C CA . VAL A 1 298 ? -13.990 -22.945 1.913 1.0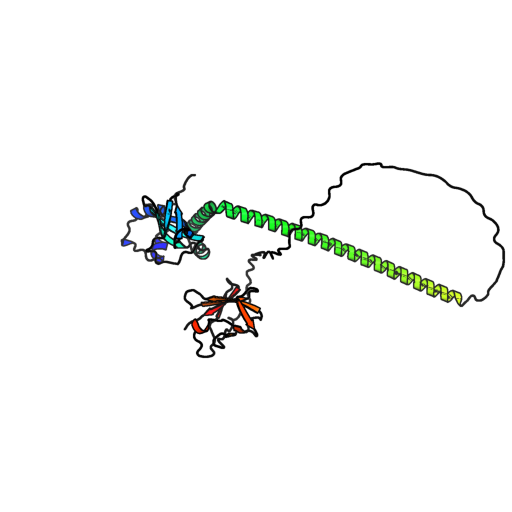0 95.56 298 VAL A CA 1
ATOM 2437 C C . VAL A 1 298 ? -13.222 -24.075 2.587 1.00 95.56 298 VAL A C 1
ATOM 2439 O O . VAL A 1 298 ? -12.470 -24.781 1.916 1.00 95.56 298 VAL A O 1
ATOM 2442 N N . ASN A 1 299 ? -13.411 -24.268 3.893 1.00 95.62 299 ASN A N 1
ATOM 2443 C CA . ASN A 1 299 ? -12.712 -25.274 4.697 1.00 95.62 299 ASN A CA 1
ATOM 2444 C C . ASN A 1 299 ? -11.186 -25.166 4.569 1.00 95.62 299 ASN A C 1
ATOM 2446 O O . ASN A 1 299 ? -10.506 -26.163 4.311 1.00 95.62 299 ASN A O 1
ATOM 2450 N N . HIS A 1 300 ? -10.648 -23.950 4.700 1.00 97.12 300 HIS A N 1
ATOM 2451 C CA . HIS A 1 300 ? -9.210 -23.681 4.567 1.00 97.12 300 HIS A CA 1
ATOM 2452 C C . HIS A 1 300 ? -8.625 -24.018 3.174 1.00 97.12 300 HIS A C 1
ATOM 2454 O O . HIS A 1 300 ? -7.406 -24.146 3.021 1.00 97.12 300 HIS A O 1
ATOM 2460 N N . GLN A 1 301 ? -9.473 -24.181 2.147 1.00 97.12 301 GLN A N 1
ATOM 2461 C CA . GLN A 1 301 ? -9.070 -24.473 0.769 1.00 97.12 301 GLN A CA 1
ATOM 2462 C C . GLN A 1 301 ? -9.468 -23.351 -0.186 1.00 97.12 301 GLN A C 1
ATOM 2464 O O . GLN A 1 301 ? -10.648 -23.065 -0.380 1.00 97.12 301 GLN A O 1
ATOM 2469 N N . VAL A 1 302 ? -8.470 -22.764 -0.839 1.00 97.00 302 VAL A N 1
ATOM 2470 C CA . VAL A 1 302 ? -8.619 -21.701 -1.836 1.00 97.00 302 VAL A CA 1
ATOM 2471 C C . VAL A 1 302 ? -8.717 -22.321 -3.234 1.00 97.00 302 VAL A C 1
ATOM 2473 O O . VAL A 1 302 ? -7.840 -23.088 -3.644 1.00 97.00 302 VAL A O 1
ATOM 2476 N N . MET A 1 303 ? -9.777 -21.976 -3.974 1.00 96.44 303 MET A N 1
ATOM 2477 C CA . MET A 1 303 ? -10.136 -22.596 -5.260 1.00 96.44 303 MET A CA 1
ATOM 2478 C C . MET A 1 303 ? -9.782 -21.722 -6.473 1.00 96.44 303 MET A C 1
ATOM 2480 O O . MET A 1 303 ? -10.585 -20.918 -6.937 1.00 96.44 303 MET A O 1
ATOM 2484 N N . ILE A 1 304 ? -8.593 -21.907 -7.038 1.00 95.75 304 ILE A N 1
ATOM 2485 C CA . ILE A 1 304 ? -8.019 -21.060 -8.091 1.00 95.75 304 ILE A CA 1
ATOM 2486 C C . ILE A 1 304 ? -8.266 -21.682 -9.471 1.00 95.75 304 ILE A C 1
ATOM 2488 O O . ILE A 1 304 ? -7.773 -22.773 -9.771 1.00 95.75 304 ILE A O 1
ATOM 2492 N N . GLN A 1 305 ? -9.015 -20.981 -10.330 1.00 91.38 305 GLN A N 1
ATOM 2493 C CA . GLN A 1 305 ? -9.520 -21.551 -11.582 1.00 91.38 305 GLN A CA 1
ATOM 2494 C C . GLN A 1 305 ? -8.428 -22.022 -12.553 1.00 91.38 305 GLN A C 1
ATOM 2496 O O . GLN A 1 305 ? -8.588 -23.108 -13.110 1.00 91.38 305 GLN A O 1
ATOM 2501 N N . ASP A 1 306 ? -7.344 -21.263 -12.713 1.00 90.56 306 ASP A N 1
ATOM 2502 C CA . ASP A 1 306 ? -6.299 -21.513 -13.721 1.00 90.56 306 ASP A CA 1
ATOM 2503 C C . ASP A 1 306 ? -4.984 -22.040 -13.133 1.00 90.56 306 ASP A C 1
ATOM 2505 O O . ASP A 1 306 ? -3.930 -22.001 -13.773 1.00 90.56 306 ASP A O 1
ATOM 2509 N N . LEU A 1 307 ? -5.018 -22.552 -11.902 1.00 92.06 307 LEU A N 1
ATOM 2510 C CA . LEU A 1 307 ? -3.794 -22.940 -11.211 1.00 92.06 307 LEU A CA 1
ATOM 2511 C C . LEU A 1 307 ? -3.099 -24.149 -11.844 1.00 92.06 307 LEU A C 1
ATOM 2513 O O . LEU A 1 307 ? -1.877 -24.175 -11.885 1.00 92.06 307 LEU A O 1
ATOM 2517 N N . GLU A 1 308 ? -3.844 -25.105 -12.398 1.00 92.69 308 GLU A N 1
ATOM 2518 C CA . GLU A 1 308 ? -3.278 -26.248 -13.132 1.00 92.69 308 GLU A CA 1
ATOM 2519 C C . GLU A 1 308 ? -2.455 -25.814 -14.354 1.00 92.69 308 GLU A C 1
ATOM 2521 O O . GLU A 1 308 ? -1.442 -26.426 -14.681 1.00 92.69 308 GLU A O 1
ATOM 2526 N N . ARG A 1 309 ? -2.852 -24.719 -15.013 1.00 90.06 309 ARG A N 1
ATOM 2527 C CA . ARG A 1 309 ? -2.138 -24.185 -16.178 1.00 90.06 309 ARG A CA 1
ATOM 2528 C C . ARG A 1 309 ? -0.851 -23.457 -15.786 1.00 90.06 309 ARG A C 1
ATOM 2530 O O . ARG A 1 309 ? 0.076 -23.378 -16.589 1.00 90.06 309 ARG A O 1
ATOM 2537 N N . LEU A 1 310 ? -0.818 -22.884 -14.585 1.00 89.12 310 LEU A N 1
ATOM 2538 C CA . LEU A 1 310 ? 0.343 -22.175 -14.045 1.00 89.12 310 LEU A CA 1
ATOM 2539 C C . LEU A 1 310 ? 1.341 -23.134 -13.394 1.00 89.12 310 LEU A C 1
ATOM 2541 O O . LEU A 1 310 ? 2.543 -22.992 -13.589 1.00 89.12 310 LEU A O 1
ATOM 2545 N N . TYR A 1 311 ? 0.827 -24.108 -12.648 1.00 91.56 311 TYR A N 1
ATOM 2546 C CA . TYR A 1 311 ? 1.583 -25.109 -11.915 1.00 91.56 311 TYR A CA 1
ATOM 2547 C C . TYR A 1 311 ? 0.860 -26.463 -12.037 1.00 91.56 311 TYR A C 1
ATOM 2549 O O . TYR A 1 311 ? -0.070 -26.733 -11.258 1.00 91.56 311 TYR A O 1
ATOM 2557 N N . PRO A 1 312 ? 1.232 -27.288 -13.040 1.00 91.12 312 PRO A N 1
ATOM 2558 C CA . PRO A 1 312 ? 0.610 -28.580 -13.292 1.00 91.12 312 PRO A CA 1
ATOM 2559 C C . PRO A 1 312 ? 0.533 -29.434 -12.033 1.00 91.12 312 PRO A C 1
ATOM 2561 O O . PRO A 1 312 ? 1.507 -29.585 -11.295 1.00 91.12 312 PRO A O 1
ATOM 2564 N N . PHE A 1 313 ? -0.652 -29.979 -11.776 1.00 92.62 313 PHE A N 1
ATOM 2565 C CA . PHE A 1 313 ? -0.873 -30.834 -10.622 1.00 92.62 313 PHE A CA 1
ATOM 2566 C C . PHE A 1 313 ? -0.480 -32.268 -10.968 1.00 92.62 313 PHE A C 1
ATOM 2568 O O . PHE A 1 313 ? -1.119 -32.905 -11.800 1.00 92.62 313 PHE A O 1
ATOM 2575 N N . LEU A 1 314 ? 0.581 -32.757 -10.329 1.00 90.38 314 LEU A N 1
ATOM 2576 C CA . LEU A 1 314 ? 1.021 -34.148 -10.439 1.00 90.38 314 LEU A CA 1
ATOM 2577 C C . LEU A 1 314 ? 0.549 -34.954 -9.227 1.00 90.38 314 LEU A C 1
ATOM 2579 O O . LEU A 1 314 ? -0.060 -36.008 -9.376 1.00 90.38 314 LEU A O 1
ATOM 2583 N N . GLU A 1 315 ? 0.797 -34.422 -8.033 1.00 93.44 315 GLU A N 1
ATOM 2584 C CA . GLU A 1 315 ? 0.469 -35.040 -6.753 1.00 93.44 315 GLU A CA 1
ATOM 2585 C C . GLU A 1 315 ? 0.285 -33.973 -5.670 1.00 93.44 315 GLU A C 1
ATOM 2587 O O . GLU A 1 315 ? 0.584 -32.788 -5.876 1.00 93.44 315 GLU A O 1
ATOM 2592 N N . GLU A 1 316 ? -0.207 -34.396 -4.506 1.00 95.12 316 GLU A N 1
ATOM 2593 C CA . GLU A 1 316 ? -0.254 -33.524 -3.341 1.00 95.12 316 GLU A CA 1
ATOM 2594 C C . GLU A 1 316 ? 1.161 -33.200 -2.858 1.00 95.12 316 GLU A C 1
ATOM 2596 O O . GLU A 1 316 ? 1.974 -34.094 -2.627 1.00 95.12 316 GLU A O 1
ATOM 2601 N N . LYS A 1 317 ? 1.467 -31.910 -2.709 1.00 94.00 317 LYS A N 1
ATOM 2602 C CA . LYS A 1 317 ? 2.823 -31.450 -2.392 1.00 94.00 317 LYS A CA 1
ATOM 2603 C C . LYS A 1 317 ? 2.794 -30.216 -1.509 1.00 94.00 317 LYS A C 1
ATOM 2605 O O . LYS A 1 317 ? 2.002 -29.297 -1.732 1.00 94.00 317 LYS A O 1
ATOM 2610 N N . ASP A 1 318 ? 3.704 -30.169 -0.546 1.00 94.44 318 ASP A N 1
ATOM 2611 C CA . ASP A 1 318 ? 3.933 -28.977 0.261 1.00 94.44 318 ASP A CA 1
ATOM 2612 C C . ASP A 1 318 ? 4.622 -27.903 -0.596 1.00 94.44 318 ASP A C 1
ATOM 2614 O O . ASP A 1 318 ? 5.656 -28.136 -1.230 1.00 94.44 318 ASP A O 1
ATOM 2618 N N . LEU A 1 319 ? 4.026 -26.716 -0.634 1.00 94.56 319 LEU A N 1
ATOM 2619 C CA . LEU A 1 319 ? 4.548 -25.554 -1.336 1.00 94.56 319 LEU A CA 1
ATOM 2620 C C . LEU A 1 319 ? 5.316 -24.680 -0.347 1.00 94.56 319 LEU A C 1
ATOM 2622 O O . LEU A 1 319 ? 4.889 -24.470 0.790 1.00 94.56 319 LEU A O 1
ATOM 2626 N N . LYS A 1 320 ? 6.448 -24.131 -0.792 1.00 93.88 320 LYS A N 1
ATOM 2627 C CA . LYS A 1 320 ? 7.164 -23.125 -0.006 1.00 93.88 320 LYS A CA 1
ATOM 2628 C C . LYS A 1 320 ? 6.320 -21.859 0.034 1.00 93.88 320 LYS A C 1
ATOM 2630 O O . LYS A 1 320 ? 5.949 -21.333 -1.016 1.00 93.88 320 LYS A O 1
ATOM 2635 N N . ALA A 1 321 ? 6.023 -21.382 1.234 1.00 94.88 321 ALA A N 1
ATOM 2636 C CA . ALA A 1 321 ? 5.235 -20.182 1.417 1.00 94.88 321 ALA A CA 1
ATOM 2637 C C . ALA A 1 321 ? 5.761 -19.331 2.568 1.00 94.88 321 ALA A C 1
ATOM 2639 O O . ALA A 1 321 ? 6.289 -19.837 3.558 1.00 94.88 321 ALA A O 1
ATOM 2640 N N . GLU A 1 322 ? 5.589 -18.025 2.424 1.00 93.12 322 GLU A N 1
ATOM 2641 C CA . GLU A 1 322 ? 6.028 -17.016 3.375 1.00 93.12 322 GLU A CA 1
ATOM 2642 C C . GLU A 1 322 ? 4.906 -16.005 3.583 1.00 93.12 322 GLU A C 1
ATOM 2644 O O . GLU A 1 322 ? 4.165 -15.664 2.658 1.00 93.12 322 GLU A O 1
ATOM 2649 N N . ARG A 1 323 ? 4.756 -15.504 4.810 1.00 90.94 323 ARG A N 1
ATOM 2650 C CA . ARG A 1 323 ? 3.792 -14.437 5.074 1.00 90.94 323 ARG A CA 1
ATOM 2651 C C . ARG A 1 323 ? 4.432 -13.099 4.722 1.00 90.94 323 ARG A C 1
ATOM 2653 O O . ARG A 1 323 ? 5.423 -12.701 5.327 1.00 90.94 323 ARG A O 1
ATOM 2660 N N . SER A 1 324 ? 3.866 -12.391 3.750 1.00 87.69 324 SER A N 1
ATOM 2661 C CA . SER A 1 324 ? 4.368 -11.080 3.353 1.00 87.69 324 SER A CA 1
ATOM 2662 C C . SER A 1 324 ? 3.748 -9.993 4.223 1.00 87.69 324 SER A C 1
ATOM 2664 O O . SER A 1 324 ? 2.582 -9.647 4.044 1.00 87.69 324 SER A O 1
ATOM 2666 N N . GLY A 1 325 ? 4.540 -9.404 5.124 1.00 81.38 325 GLY A N 1
ATOM 2667 C CA . GLY A 1 325 ? 4.098 -8.258 5.929 1.00 81.38 325 GLY A CA 1
ATOM 2668 C C . GLY A 1 325 ? 3.773 -7.014 5.091 1.00 81.38 325 GLY A C 1
ATOM 2669 O O . GLY A 1 325 ? 2.954 -6.200 5.493 1.00 81.38 325 GLY A O 1
ATOM 2670 N N . LYS A 1 326 ? 4.365 -6.886 3.895 1.00 83.50 326 LYS A N 1
ATOM 2671 C CA . LYS A 1 326 ? 4.127 -5.751 2.989 1.00 83.50 326 LYS A CA 1
ATOM 2672 C C . LYS A 1 326 ? 2.746 -5.792 2.331 1.00 83.50 326 LYS A C 1
ATOM 2674 O O . LYS A 1 326 ? 2.154 -4.745 2.097 1.00 83.50 326 LYS A O 1
ATOM 2679 N N . TYR A 1 327 ? 2.268 -6.986 1.985 1.00 84.12 327 TYR A N 1
ATOM 2680 C CA . TYR A 1 327 ? 1.021 -7.161 1.233 1.00 84.12 327 TYR A CA 1
ATOM 2681 C C . TYR A 1 327 ? -0.108 -7.781 2.062 1.00 84.12 327 TYR A C 1
ATOM 2683 O O . TYR A 1 327 ? -1.183 -8.022 1.515 1.00 84.12 327 TYR A O 1
ATOM 2691 N N . ASP A 1 328 ? 0.150 -8.037 3.347 1.00 88.88 328 ASP A N 1
ATOM 2692 C CA . ASP A 1 328 ? -0.743 -8.712 4.293 1.00 88.88 328 ASP A CA 1
ATOM 2693 C C . ASP A 1 328 ? -1.369 -9.994 3.717 1.00 88.88 328 ASP A C 1
ATOM 2695 O O . ASP A 1 328 ? -2.578 -10.202 3.715 1.00 88.88 328 ASP A O 1
ATOM 2699 N N . GLY A 1 329 ? -0.524 -10.853 3.144 1.00 92.81 329 GLY A N 1
ATOM 2700 C CA . GLY A 1 329 ? -0.959 -12.065 2.451 1.00 92.81 329 GLY A CA 1
ATOM 2701 C C . GLY A 1 329 ? 0.073 -13.183 2.502 1.00 92.81 329 GLY A C 1
ATOM 2702 O O . GLY A 1 329 ? 1.181 -13.018 3.019 1.00 92.81 329 GLY A O 1
ATOM 2703 N N . ILE A 1 330 ? -0.298 -14.337 1.956 1.00 95.31 330 ILE A N 1
ATOM 2704 C CA . ILE A 1 330 ? 0.566 -15.515 1.869 1.00 95.31 330 ILE A CA 1
ATOM 2705 C C . ILE A 1 330 ? 1.186 -15.551 0.475 1.00 95.31 330 ILE A C 1
ATOM 2707 O O . ILE A 1 330 ? 0.480 -15.648 -0.528 1.00 95.31 330 ILE A O 1
ATOM 2711 N N . LEU A 1 331 ? 2.511 -15.444 0.419 1.00 95.44 331 LEU A N 1
ATOM 2712 C CA . LEU A 1 331 ? 3.300 -15.561 -0.796 1.00 95.44 331 LEU A CA 1
ATOM 2713 C C . LEU A 1 331 ? 3.704 -17.024 -0.975 1.00 95.44 331 LEU A C 1
ATOM 2715 O O . LEU A 1 331 ? 4.405 -17.582 -0.141 1.00 95.44 331 LEU A O 1
ATOM 2719 N N . VAL A 1 332 ? 3.258 -17.642 -2.057 1.00 95.69 332 VAL A N 1
ATOM 2720 C CA . VAL A 1 332 ? 3.520 -19.036 -2.407 1.00 95.69 332 VAL A CA 1
ATOM 2721 C C . VAL A 1 332 ? 4.513 -19.072 -3.563 1.00 95.69 332 VAL A C 1
ATOM 2723 O O . VAL A 1 332 ? 4.310 -18.415 -4.586 1.00 95.69 332 VAL A O 1
ATOM 2726 N N . HIS A 1 333 ? 5.577 -19.851 -3.408 1.00 93.69 333 HIS A N 1
ATOM 2727 C CA . HIS A 1 333 ? 6.580 -20.075 -4.440 1.00 93.69 333 HIS A CA 1
ATOM 2728 C C . HIS A 1 333 ? 6.152 -21.241 -5.331 1.00 93.69 333 HIS A C 1
ATOM 2730 O O . HIS A 1 333 ? 5.965 -22.369 -4.871 1.00 93.69 333 HIS A O 1
ATOM 2736 N N . LEU A 1 334 ? 6.002 -20.949 -6.618 1.00 91.25 334 LEU A N 1
ATOM 2737 C CA . LEU A 1 334 ? 5.669 -21.886 -7.685 1.00 91.25 334 LEU A CA 1
ATOM 2738 C C . LEU A 1 334 ? 6.955 -22.265 -8.429 1.00 91.25 334 LEU A C 1
ATOM 2740 O O . LEU A 1 334 ? 7.130 -21.953 -9.606 1.00 91.25 334 LEU A O 1
ATOM 2744 N N . ASP A 1 335 ? 7.886 -22.897 -7.719 1.00 81.88 335 ASP A N 1
ATOM 2745 C CA . ASP A 1 335 ? 9.089 -23.453 -8.337 1.00 81.88 335 ASP A CA 1
ATOM 2746 C C . ASP A 1 335 ? 8.723 -24.817 -8.949 1.00 81.88 335 ASP A C 1
ATOM 2748 O O . ASP A 1 335 ? 8.343 -25.755 -8.231 1.00 81.88 335 ASP A O 1
ATOM 2752 N N . LEU A 1 336 ? 8.739 -24.884 -10.286 1.00 60.06 336 LEU A N 1
ATOM 2753 C CA . LEU A 1 336 ? 8.529 -26.108 -11.072 1.00 60.06 336 LEU A CA 1
ATOM 2754 C C . LEU A 1 336 ? 9.718 -27.058 -10.958 1.00 60.06 336 LEU A C 1
ATOM 2756 O O . LEU A 1 336 ? 10.864 -26.574 -11.105 1.00 60.06 336 LEU A O 1
#

Secondary structure (DSSP, 8-state):
---PPP---SSHHHHHHHHT--GGG--HHHHHHHGGGEEEEE-EE-TTSSSEEEEETTEEEEEPTT--SSPPPTT-EEEEEEEE-SS-EEEEEEEE--HHHHH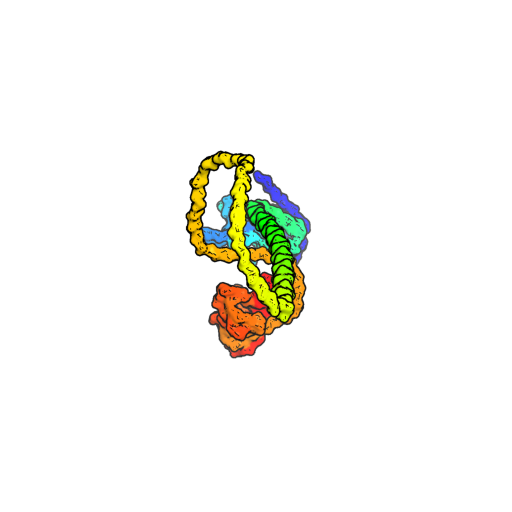TS-HHHHHHHHHHHHHHHHHHHHHHHHHHHHHHHHHHHHHHHHHHHHHHHHHHHHHHHHHHHHHHHHHHHHHHHHHHHHHHTTS----------------------------------------------------------------PPP-EEE-SSSEEEETT--SEEEEEEE-TTSSEEEEEE-TT-SEEEETTEEE-TTHHHHS---S-EEEPEEEETTTTEEEEE---

Radius of gyration: 40.55 Å; chains: 1; bounding box: 113×77×103 Å

Foldseek 3Di:
DDDDQDDDLPCVVVVCVVPVPDPVPDDSVVVSVQSSFKDWWAWAADPPDGATWTDDPNAIEGEDPPAPDDDDDHGWTFTWGWDDDPRHIYTYTDDTDDPVVLVVDDPVVSVVVVVNVCVVCVVVVVVVVVVVVVVVVVVVVVVVVVVVVVVVVVVVVVVVVVVVVVVVVVVVVVVVVVVVVVVVVVPDPPDDDDDDDDDDDDDDDDDDDDDDDDDDDDDDDDDPDDPPDDDDPPPDDDPPPPPDPPPPPPDPFWWWKDADLFKIATPPDDFAAWAWDADPVLFKIWIGHDNPHPWTDDPRIIGHDCSCVSANCDDMDTWGWGQDPVRRTIMTTRDD

pLDDT: mean 71.89, std 21.55, range [26.47, 97.5]

Sequence (336 aa):
MSEERFNLTEDYDQLSERFGIDKEAYPESAFENDMKRYVILQFKPNPKKEGLIAYYQRKITFLDWNYSGEPIESGDHVLCTIKEDLDYNVATPVMKITPSILLGISNEMREAIINALWDKNKKDYVGQFEQRYKNETYEQAKADAEAENKAKLDELNDQIESLKRKLAAANFAMDQASFDADSQKNESEDIELSSEPVKDRPEKVAPESAVISLSSRKSETERPIRYETGNRVYESYSPRVQEMFFSYPHFKNPIVKRVGPRAIYSESFEDGRYFVHVSPNKKLMLIRKHDEGEVFCVNHQVMIQDLERLYPFLEEKDLKAERSGKYDGILVHLDL